Protein AF-M1BJ31-F1 (afdb_monomer)

Structure (mmCIF, N/CA/C/O backbone):
data_AF-M1BJ31-F1
#
_entry.id   AF-M1BJ31-F1
#
loop_
_atom_site.group_PDB
_atom_site.id
_atom_site.type_symbol
_atom_site.label_atom_id
_atom_site.label_alt_id
_atom_site.label_comp_id
_atom_site.label_asym_id
_atom_site.label_entity_id
_atom_site.label_seq_id
_atom_site.pdbx_PDB_ins_code
_atom_site.Cartn_x
_atom_site.Cartn_y
_atom_site.Cartn_z
_atom_site.occupancy
_atom_site.B_iso_or_equiv
_atom_site.auth_seq_id
_atom_site.auth_comp_id
_atom_site.auth_asym_id
_atom_site.auth_atom_id
_atom_site.pdbx_PDB_model_num
ATOM 1 N N . MET A 1 1 ? 13.036 -8.885 7.110 1.00 52.59 1 MET A N 1
ATOM 2 C CA . MET A 1 1 ? 11.931 -9.443 7.923 1.00 52.59 1 MET A CA 1
ATOM 3 C C . MET A 1 1 ? 10.697 -8.581 7.687 1.00 52.59 1 MET A C 1
ATOM 5 O O . MET A 1 1 ? 10.838 -7.364 7.728 1.00 52.59 1 MET A O 1
ATOM 9 N N . VAL A 1 2 ? 9.547 -9.170 7.347 1.00 71.44 2 VAL A N 1
ATOM 10 C CA . VAL A 1 2 ? 8.291 -8.430 7.108 1.00 71.44 2 VAL A CA 1
ATOM 11 C C . VAL A 1 2 ? 7.500 -8.377 8.413 1.00 71.44 2 VAL A C 1
ATOM 13 O O . VAL A 1 2 ? 7.324 -9.410 9.055 1.00 71.44 2 VAL A O 1
ATOM 16 N N . THR A 1 3 ? 7.056 -7.188 8.820 1.00 81.31 3 THR A N 1
ATOM 17 C CA . THR A 1 3 ? 6.258 -7.015 10.041 1.00 81.31 3 THR A CA 1
ATOM 18 C C . THR A 1 3 ? 4.804 -7.400 9.763 1.00 81.31 3 THR A C 1
ATOM 20 O O . THR A 1 3 ? 4.184 -6.786 8.893 1.00 81.31 3 THR A O 1
ATOM 23 N N . PRO A 1 4 ? 4.231 -8.392 10.465 1.00 86.00 4 PRO A N 1
ATOM 24 C CA . PRO A 1 4 ? 2.839 -8.767 10.256 1.00 86.00 4 PRO A CA 1
ATOM 25 C C . PRO A 1 4 ? 1.887 -7.668 10.752 1.00 86.00 4 PRO A C 1
ATOM 27 O O . PRO A 1 4 ? 2.224 -6.880 11.635 1.00 86.00 4 PRO A O 1
ATOM 30 N N . PHE A 1 5 ? 0.667 -7.640 10.214 1.00 85.62 5 PHE A N 1
ATOM 31 C CA . PHE A 1 5 ? -0.406 -6.784 10.721 1.00 85.62 5 PHE A CA 1
ATOM 32 C C . PHE A 1 5 ? -0.947 -7.386 12.016 1.00 85.62 5 PHE A C 1
ATOM 34 O O . PHE A 1 5 ? -1.804 -8.266 11.987 1.00 85.62 5 PHE A O 1
ATOM 41 N N . VAL A 1 6 ? -0.420 -6.931 13.152 1.00 86.94 6 VAL A N 1
ATOM 42 C CA . VAL A 1 6 ? -0.803 -7.423 14.481 1.00 86.94 6 VAL A CA 1
ATOM 43 C C . VAL A 1 6 ? -1.156 -6.273 15.426 1.00 86.94 6 VAL A C 1
ATOM 45 O O . VAL A 1 6 ? -0.629 -5.164 15.281 1.00 86.94 6 VAL A O 1
ATOM 48 N N . PRO A 1 7 ? -2.045 -6.507 16.408 1.00 83.69 7 PRO A N 1
ATOM 49 C CA . PRO A 1 7 ? -2.346 -5.508 17.415 1.00 83.69 7 PRO A CA 1
ATOM 50 C C . PRO A 1 7 ? -1.101 -5.141 18.228 1.00 83.69 7 PRO A C 1
ATOM 52 O O . PRO A 1 7 ? -0.255 -5.980 18.533 1.00 83.69 7 PRO A O 1
ATOM 55 N N . SER A 1 8 ? -0.997 -3.872 18.609 1.00 82.31 8 SER A N 1
ATOM 56 C CA . SER A 1 8 ? 0.018 -3.432 19.574 1.00 82.31 8 SER A CA 1
ATOM 57 C C . SER A 1 8 ? -0.340 -3.909 20.985 1.00 82.31 8 SER A C 1
ATOM 59 O O . SER A 1 8 ? -1.520 -4.040 21.302 1.00 82.31 8 SER A O 1
ATOM 61 N N . GLN A 1 9 ? 0.653 -4.150 21.847 1.00 78.69 9 GLN A N 1
ATOM 62 C CA . GLN A 1 9 ? 0.412 -4.606 23.223 1.00 78.69 9 GLN A CA 1
ATOM 63 C C . GLN A 1 9 ? -0.572 -3.674 23.955 1.00 78.69 9 GLN A C 1
ATOM 65 O O . GLN A 1 9 ? -0.387 -2.459 23.973 1.00 78.69 9 GLN A O 1
ATOM 70 N N . GLY A 1 10 ? -1.639 -4.243 24.526 1.00 78.25 10 GLY A N 1
ATOM 71 C CA . GLY A 1 10 ? -2.694 -3.485 25.212 1.00 78.25 10 GLY A CA 1
ATOM 72 C C . GLY A 1 10 ? -3.717 -2.799 24.293 1.00 78.25 10 GLY A C 1
ATOM 73 O O . GLY A 1 10 ? -4.540 -2.025 24.775 1.00 78.25 10 GLY A O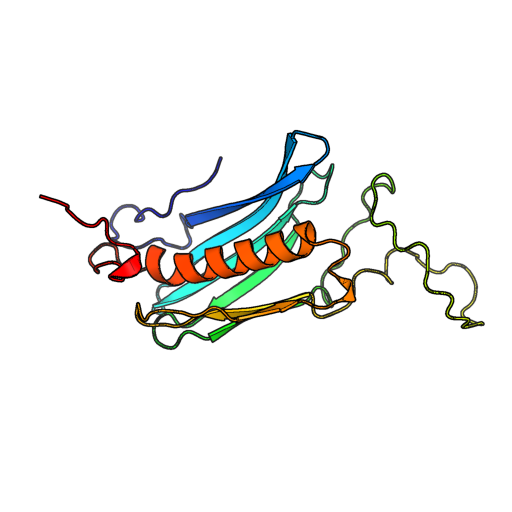 1
ATOM 74 N N . SER A 1 11 ? -3.694 -3.065 22.984 1.00 79.56 11 SER A N 1
ATOM 75 C CA . SER A 1 11 ? -4.630 -2.509 22.003 1.00 79.56 11 SER A CA 1
ATOM 76 C C . SER A 1 11 ? -5.123 -3.585 21.039 1.00 79.56 11 SER A C 1
ATOM 78 O O . SER A 1 11 ? -4.434 -4.557 20.764 1.00 79.56 11 SER A O 1
ATOM 80 N N . ASN A 1 12 ? -6.296 -3.367 20.447 1.00 83.19 12 ASN A N 1
ATOM 81 C CA . ASN A 1 12 ? -6.837 -4.196 19.367 1.00 83.19 12 ASN A CA 1
ATOM 82 C C . ASN A 1 12 ? -6.577 -3.567 17.992 1.00 83.19 12 ASN A C 1
ATOM 84 O O . ASN A 1 12 ? -7.403 -3.697 17.094 1.00 83.19 12 ASN A O 1
ATOM 88 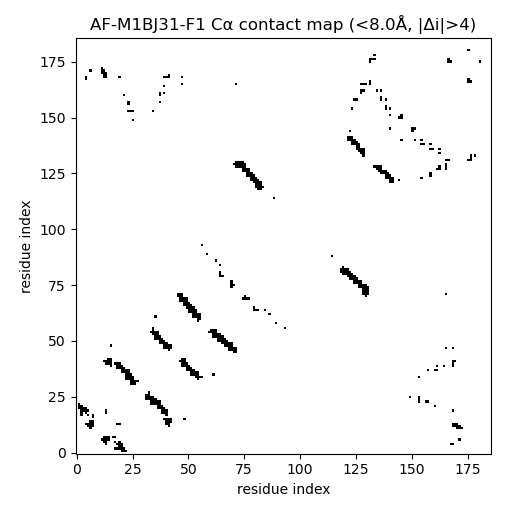N N . LYS A 1 13 ? -5.498 -2.797 17.826 1.00 85.44 13 LYS A N 1
ATOM 89 C CA . LYS A 1 13 ? -5.222 -2.025 16.604 1.00 85.44 13 LYS A CA 1
ATOM 90 C C . LYS A 1 13 ? -3.749 -2.115 16.219 1.00 85.44 13 LYS A C 1
ATOM 92 O O . LYS A 1 13 ? -2.883 -2.104 17.097 1.00 85.44 13 LYS A O 1
ATOM 97 N N . VAL A 1 14 ? -3.479 -2.135 14.914 1.00 90.44 14 VAL A N 1
ATOM 98 C CA . VAL A 1 14 ? -2.136 -1.903 14.360 1.00 90.44 14 VAL A CA 1
ATOM 99 C C . VAL A 1 14 ? -1.799 -0.434 14.599 1.00 90.44 14 VAL A C 1
ATOM 101 O O . VAL A 1 14 ? -2.486 0.430 14.064 1.00 90.44 14 VAL A O 1
ATOM 104 N N . SER A 1 15 ? -0.805 -0.127 15.428 1.00 90.38 15 SER A N 1
ATOM 105 C CA . SER A 1 15 ? -0.458 1.260 15.762 1.00 90.38 15 SER A CA 1
ATOM 106 C C . SER A 1 15 ? 0.816 1.704 15.053 1.00 90.38 15 SER A C 1
ATOM 108 O O . SER A 1 15 ? 1.553 0.894 14.496 1.00 90.38 15 SER A O 1
ATOM 110 N N . ARG A 1 16 ? 1.104 3.006 15.097 1.00 90.12 16 ARG A N 1
ATOM 111 C CA . ARG A 1 16 ? 2.306 3.571 14.476 1.00 90.12 16 ARG A CA 1
ATOM 112 C C . ARG A 1 16 ? 3.617 3.041 15.069 1.00 90.12 16 ARG A C 1
ATOM 114 O O . ARG A 1 16 ? 4.629 3.073 14.380 1.00 90.12 16 ARG A O 1
ATOM 121 N N . SER A 1 17 ? 3.618 2.564 16.318 1.00 88.75 17 SER A N 1
ATOM 122 C CA . SER A 1 17 ? 4.816 1.977 16.939 1.00 88.75 17 SER A CA 1
ATOM 123 C C . SER A 1 17 ? 5.111 0.558 16.450 1.00 88.75 17 SER A C 1
ATOM 125 O O . SER A 1 17 ? 6.247 0.109 16.558 1.00 88.75 17 SER A O 1
ATOM 127 N N . ASN A 1 18 ? 4.114 -0.133 15.890 1.00 89.44 18 ASN A N 1
ATOM 128 C CA . ASN A 1 18 ? 4.269 -1.445 15.275 1.00 89.44 18 ASN A CA 1
ATOM 129 C C . ASN A 1 18 ? 3.431 -1.521 13.984 1.00 89.44 18 ASN A C 1
ATOM 131 O O . ASN A 1 18 ? 2.353 -2.125 13.987 1.00 89.44 18 ASN A O 1
ATOM 135 N N . PRO A 1 19 ? 3.870 -0.846 12.904 1.00 92.62 19 PRO A N 1
ATOM 136 C CA . PRO A 1 19 ? 3.127 -0.823 11.656 1.00 92.62 19 PRO A CA 1
ATOM 137 C C . PRO A 1 19 ? 3.206 -2.184 10.958 1.00 92.62 19 PRO A C 1
ATOM 139 O O . PRO A 1 19 ? 4.272 -2.800 10.888 1.00 92.62 19 PRO A O 1
ATOM 142 N N . GLY A 1 20 ? 2.087 -2.620 10.383 1.00 93.44 20 GLY A N 1
ATOM 143 C CA . GLY A 1 20 ? 2.078 -3.760 9.474 1.00 93.44 20 GLY A CA 1
ATOM 144 C C . GLY A 1 20 ? 2.797 -3.393 8.181 1.00 93.44 20 GLY A C 1
ATOM 145 O O . GLY A 1 20 ? 2.766 -2.235 7.758 1.00 93.44 20 GLY A O 1
ATOM 146 N N . ALA A 1 21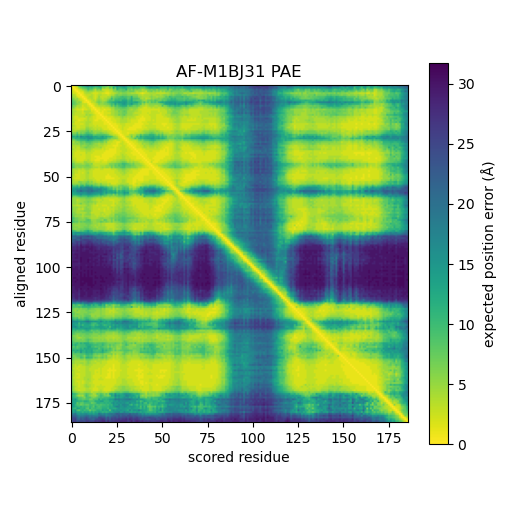 ? 3.472 -4.356 7.563 1.00 94.38 21 ALA A N 1
ATOM 147 C CA . ALA A 1 21 ? 4.265 -4.119 6.368 1.00 94.38 21 ALA A CA 1
ATOM 148 C C . ALA A 1 21 ? 3.953 -5.130 5.263 1.00 94.38 21 ALA A C 1
ATOM 150 O O . ALA A 1 21 ? 3.829 -6.327 5.504 1.00 94.38 21 ALA A O 1
ATOM 151 N N . TRP A 1 22 ? 3.913 -4.632 4.035 1.00 94.88 22 TRP A N 1
ATOM 152 C CA . TRP A 1 22 ? 3.969 -5.406 2.808 1.00 94.88 22 TRP A CA 1
ATOM 153 C C . TRP A 1 22 ? 5.334 -5.194 2.167 1.00 94.88 22 TRP A C 1
ATOM 155 O O . TRP A 1 22 ? 5.801 -4.059 2.042 1.00 94.88 22 TRP A O 1
ATOM 165 N N . LEU A 1 23 ? 5.968 -6.287 1.756 1.00 93.12 23 LEU A N 1
ATOM 166 C CA . LEU A 1 23 ? 7.167 -6.251 0.932 1.00 93.12 23 LEU A CA 1
ATOM 167 C C . LEU A 1 23 ? 6.775 -6.666 -0.481 1.00 93.12 23 LEU A C 1
ATOM 169 O O . LEU A 1 23 ? 6.268 -7.767 -0.683 1.00 93.12 23 LEU A O 1
ATOM 173 N N . ILE A 1 24 ? 6.991 -5.774 -1.438 1.00 91.25 24 ILE A N 1
ATOM 174 C CA . ILE A 1 24 ? 6.697 -6.016 -2.845 1.00 91.25 24 ILE A CA 1
ATOM 175 C C . ILE A 1 24 ? 7.982 -6.495 -3.493 1.00 91.25 24 ILE A C 1
ATOM 177 O O . ILE A 1 24 ? 9.020 -5.839 -3.390 1.00 91.25 24 ILE A O 1
ATOM 181 N N . LEU A 1 25 ? 7.903 -7.658 -4.126 1.00 89.50 25 LEU A N 1
ATOM 182 C CA . LEU A 1 25 ? 9.026 -8.289 -4.798 1.00 89.50 25 LEU A CA 1
ATOM 183 C C . LEU A 1 25 ? 8.849 -8.175 -6.306 1.00 89.50 25 LEU A C 1
ATOM 185 O O . LEU A 1 25 ? 7.730 -8.237 -6.815 1.00 89.50 25 LEU A O 1
ATOM 189 N N . ARG A 1 26 ? 9.970 -8.058 -7.006 1.00 83.56 26 ARG A N 1
ATOM 190 C CA . ARG A 1 26 ? 10.038 -8.060 -8.460 1.00 83.56 26 ARG A CA 1
ATOM 191 C C . ARG A 1 26 ? 10.935 -9.208 -8.930 1.00 83.56 26 ARG A C 1
ATOM 193 O O . ARG A 1 26 ? 11.970 -9.442 -8.298 1.00 83.56 26 ARG A O 1
ATOM 200 N N . PRO A 1 27 ? 10.563 -9.928 -9.999 1.00 81.81 27 PRO A N 1
ATOM 201 C CA . PRO A 1 27 ? 11.456 -10.909 -10.595 1.00 81.81 27 PRO A CA 1
ATOM 202 C C . PRO A 1 27 ? 12.659 -10.205 -11.236 1.00 81.81 27 PRO A C 1
ATOM 204 O O . PRO A 1 27 ? 12.496 -9.216 -11.947 1.00 81.81 27 PRO A O 1
ATOM 207 N N . ASP A 1 28 ? 13.854 -10.733 -11.000 1.00 79.75 28 ASP A N 1
ATOM 208 C CA . ASP A 1 28 ? 15.095 -10.289 -11.633 1.00 79.75 28 ASP A CA 1
ATOM 209 C C . ASP A 1 28 ? 16.012 -11.492 -11.867 1.00 79.75 28 ASP A C 1
ATOM 211 O O . ASP A 1 28 ? 16.328 -12.210 -10.925 1.00 79.75 28 ASP A O 1
ATOM 215 N N . GLN A 1 29 ? 16.406 -11.742 -13.118 1.00 77.81 29 GLN A N 1
ATOM 216 C CA . GLN A 1 29 ? 17.366 -12.788 -13.519 1.00 77.81 29 GLN A CA 1
ATOM 217 C C . GLN A 1 29 ? 17.222 -14.143 -12.784 1.00 77.81 29 GLN A C 1
ATOM 219 O O . GLN A 1 29 ? 18.201 -14.746 -12.350 1.00 77.81 29 GLN A O 1
ATOM 224 N N . GLY A 1 30 ? 15.989 -14.640 -12.629 1.00 77.00 30 GLY A N 1
ATOM 225 C CA . GLY A 1 30 ? 15.716 -15.931 -11.978 1.00 77.00 30 GLY A CA 1
ATOM 226 C C . GLY A 1 30 ? 15.685 -15.902 -10.444 1.00 77.00 30 GLY A C 1
ATOM 227 O O . GLY A 1 30 ? 15.546 -16.951 -9.820 1.00 77.00 30 GLY A O 1
ATOM 228 N N . THR A 1 31 ? 15.766 -14.723 -9.828 1.00 83.94 31 THR A N 1
ATOM 229 C CA . THR A 1 31 ? 15.539 -14.491 -8.398 1.00 83.94 31 THR A CA 1
ATOM 230 C C . THR A 1 31 ? 14.414 -13.472 -8.170 1.00 83.94 31 THR A C 1
ATOM 232 O O . THR A 1 31 ? 13.880 -12.885 -9.110 1.00 83.94 31 THR A O 1
ATOM 235 N N . TRP A 1 32 ? 14.024 -13.273 -6.912 1.00 83.38 32 TRP A N 1
ATOM 236 C CA . TRP A 1 32 ? 13.070 -12.248 -6.494 1.00 83.38 32 TRP A CA 1
ATOM 237 C C . TRP A 1 32 ? 13.791 -11.204 -5.650 1.00 83.38 32 TRP A C 1
ATOM 239 O O . TRP A 1 32 ? 14.328 -11.522 -4.587 1.00 83.38 32 TRP A O 1
ATOM 249 N N . LYS A 1 33 ? 13.786 -9.952 -6.110 1.00 84.12 33 LYS A N 1
ATOM 250 C CA . LYS A 1 33 ? 14.398 -8.824 -5.404 1.00 84.12 33 LYS A CA 1
ATOM 251 C C . LYS A 1 33 ? 13.337 -7.930 -4.763 1.00 84.12 33 LYS A C 1
ATOM 253 O O . LYS A 1 33 ? 12.240 -7.793 -5.308 1.00 84.12 33 LYS A O 1
ATOM 258 N N . PRO A 1 34 ? 13.621 -7.331 -3.595 1.00 86.62 34 PRO A N 1
ATOM 259 C CA . PRO A 1 34 ? 12.717 -6.373 -2.980 1.00 86.62 34 PRO A CA 1
ATOM 260 C C . PRO A 1 34 ? 12.655 -5.093 -3.816 1.00 86.62 34 PRO A C 1
ATOM 262 O O . PRO A 1 34 ? 13.665 -4.434 -4.013 1.00 86.62 34 PRO A O 1
ATOM 265 N N . TRP A 1 35 ? 11.460 -4.737 -4.279 1.00 87.44 35 TRP A N 1
ATOM 266 C CA . TRP A 1 35 ? 11.212 -3.519 -5.053 1.00 87.44 35 TRP A CA 1
ATOM 267 C C . TRP A 1 35 ? 10.786 -2.354 -4.159 1.00 87.44 35 TRP A C 1
ATOM 269 O O . TRP A 1 35 ? 11.226 -1.217 -4.318 1.00 87.44 35 TRP A O 1
ATOM 279 N N . GLY A 1 36 ? 9.934 -2.632 -3.175 1.00 89.38 36 GLY A N 1
ATOM 280 C CA . GLY A 1 36 ? 9.439 -1.598 -2.282 1.00 89.38 36 GLY A CA 1
ATOM 281 C C . GLY A 1 36 ? 8.764 -2.154 -1.044 1.00 89.38 36 GLY A C 1
ATOM 282 O O . GLY A 1 36 ? 8.371 -3.321 -0.979 1.00 89.38 36 GLY A O 1
ATOM 283 N N . ARG A 1 37 ? 8.626 -1.292 -0.043 1.00 92.88 37 ARG A N 1
ATOM 284 C CA . ARG A 1 37 ? 8.016 -1.601 1.244 1.00 92.88 37 ARG A CA 1
ATOM 285 C C . ARG A 1 37 ? 6.878 -0.630 1.515 1.00 92.88 37 ARG A C 1
ATOM 287 O O . ARG A 1 37 ? 7.102 0.572 1.619 1.00 92.88 37 ARG A O 1
ATOM 294 N N . LEU A 1 38 ? 5.669 -1.161 1.679 1.00 94.81 38 LEU A N 1
ATOM 295 C CA . LEU A 1 38 ? 4.507 -0.407 2.144 1.00 94.81 38 LEU A CA 1
ATOM 296 C C . LEU A 1 38 ? 4.270 -0.727 3.617 1.00 94.81 38 LEU A C 1
ATOM 298 O O . LEU A 1 38 ? 3.966 -1.861 3.963 1.00 94.81 38 LEU A O 1
ATOM 302 N N . GLN A 1 39 ? 4.373 0.271 4.479 1.00 95.44 39 GLN A N 1
ATOM 303 C CA . GLN A 1 39 ? 3.955 0.191 5.870 1.00 95.44 39 GLN A CA 1
ATOM 304 C C . GLN A 1 39 ? 2.588 0.844 6.039 1.00 95.44 39 GLN A C 1
ATOM 306 O O . GLN A 1 39 ? 2.315 1.874 5.423 1.00 95.44 39 GLN A O 1
ATOM 311 N N . ALA A 1 40 ? 1.756 0.275 6.902 1.00 95.50 40 ALA A N 1
ATOM 312 C CA . ALA A 1 40 ? 0.446 0.810 7.226 1.00 95.50 40 ALA A CA 1
ATOM 313 C C . ALA A 1 40 ? 0.100 0.609 8.708 1.00 95.50 40 ALA A C 1
ATOM 315 O O . ALA A 1 40 ? 0.476 -0.381 9.340 1.00 95.50 40 ALA A O 1
ATOM 316 N N . TRP A 1 41 ? -0.603 1.585 9.276 1.00 94.75 41 TRP A N 1
ATOM 317 C CA . TRP A 1 41 ? -1.024 1.595 10.675 1.00 94.75 41 TRP A CA 1
ATOM 318 C C . TRP A 1 41 ? -2.301 2.414 10.862 1.00 94.75 41 TRP A C 1
ATOM 320 O O . TRP A 1 41 ? -2.621 3.301 10.074 1.00 94.75 41 TRP A O 1
ATOM 330 N N . LEU A 1 42 ? -3.032 2.157 11.941 1.00 93.19 42 LEU A N 1
ATOM 331 C CA . LEU A 1 42 ? -4.184 2.956 12.333 1.00 93.19 42 LEU A CA 1
ATOM 332 C C . LEU A 1 42 ? -3.740 4.093 13.261 1.00 93.19 42 LEU A C 1
ATOM 334 O O . LEU A 1 42 ? -3.211 3.864 14.350 1.00 93.19 42 LEU A O 1
ATOM 338 N N . GLU A 1 43 ? -3.977 5.330 12.835 1.00 92.00 43 GLU A N 1
ATOM 339 C CA . GLU A 1 43 ? -3.778 6.518 13.663 1.00 92.00 43 GLU A CA 1
ATOM 340 C C . GLU A 1 43 ? -4.853 6.620 14.752 1.00 92.00 43 GLU A C 1
ATOM 342 O O . GLU A 1 43 ? -5.982 6.139 14.603 1.00 92.00 43 GLU A O 1
ATOM 347 N N . ILE A 1 44 ? -4.541 7.340 15.835 1.00 86.38 44 ILE A N 1
ATOM 348 C CA . ILE A 1 44 ? -5.496 7.606 16.929 1.00 86.38 44 ILE A CA 1
ATOM 349 C C . ILE A 1 44 ? -6.744 8.333 16.398 1.00 86.38 44 ILE A C 1
ATOM 351 O O . ILE A 1 44 ? -7.858 8.085 16.853 1.00 86.38 44 ILE A O 1
ATOM 355 N N . SER A 1 45 ? -6.569 9.158 15.360 1.00 86.12 45 SER A N 1
ATOM 356 C CA . SER A 1 45 ? -7.648 9.857 14.648 1.00 86.12 45 SER A CA 1
ATOM 357 C C . SER A 1 45 ? -8.612 8.937 13.879 1.00 86.12 45 SER A C 1
ATOM 359 O O . SER A 1 45 ? -9.593 9.416 13.310 1.00 86.12 45 SER A O 1
ATOM 361 N N . GLY A 1 46 ? -8.343 7.628 13.817 1.00 85.75 46 GLY A N 1
ATOM 362 C CA . GLY A 1 46 ? -9.120 6.662 13.038 1.00 85.75 46 GLY A CA 1
ATOM 363 C C . GLY A 1 46 ? -8.818 6.689 11.536 1.00 85.75 46 GLY A C 1
ATOM 364 O O . GLY A 1 46 ? -9.522 6.044 10.760 1.00 85.75 46 GLY A O 1
ATOM 365 N N . LYS A 1 47 ? -7.790 7.428 11.109 1.00 91.88 47 LYS A N 1
ATOM 366 C CA . LYS A 1 47 ? -7.270 7.409 9.736 1.00 91.88 47 LYS A CA 1
ATOM 367 C C . LYS A 1 47 ? -6.221 6.307 9.578 1.00 91.88 47 LYS A C 1
ATOM 369 O O . LYS A 1 47 ? -5.514 5.987 10.528 1.00 91.88 47 LYS A O 1
ATOM 374 N N . LEU A 1 48 ? -6.110 5.746 8.381 1.00 93.94 48 LEU A N 1
ATOM 375 C CA . LEU A 1 48 ? -5.038 4.827 8.022 1.00 93.94 48 LEU A CA 1
ATOM 376 C C . LEU A 1 48 ? -3.806 5.662 7.676 1.00 93.94 48 LEU A C 1
ATOM 378 O O . LEU A 1 48 ? -3.825 6.397 6.690 1.00 93.94 48 LEU A O 1
ATOM 382 N N . GLY A 1 49 ? -2.765 5.578 8.493 1.00 94.88 49 GLY A N 1
ATOM 383 C CA . GLY A 1 49 ? -1.438 6.056 8.138 1.00 94.88 49 GLY A CA 1
ATOM 384 C C . GLY A 1 49 ? -0.740 5.040 7.248 1.00 94.88 49 GLY A C 1
ATOM 385 O O . GLY A 1 49 ? -0.892 3.833 7.440 1.00 94.88 49 GLY A O 1
ATOM 386 N N . TYR A 1 50 ? -0.002 5.528 6.260 1.00 94.94 50 TYR A N 1
ATOM 387 C CA . TYR A 1 50 ? 0.772 4.686 5.365 1.00 94.94 50 TYR A CA 1
ATOM 388 C C . TYR A 1 50 ? 2.082 5.357 4.972 1.00 94.94 50 TYR A C 1
ATOM 390 O O . TYR A 1 50 ? 2.173 6.581 4.847 1.00 94.94 50 TYR A O 1
ATOM 398 N N . ARG A 1 51 ? 3.094 4.529 4.729 1.00 94.62 51 ARG A N 1
ATOM 399 C CA . ARG A 1 51 ? 4.406 4.938 4.240 1.00 94.62 51 ARG A CA 1
ATOM 400 C C . ARG A 1 51 ? 4.861 3.966 3.172 1.00 94.62 51 ARG A C 1
ATOM 402 O O . ARG A 1 51 ? 4.913 2.772 3.437 1.00 94.62 51 ARG A O 1
ATOM 409 N N . PHE A 1 52 ? 5.212 4.466 1.996 1.00 92.75 52 PHE A N 1
ATOM 410 C CA . PHE A 1 52 ? 5.831 3.647 0.964 1.00 92.75 52 PHE A CA 1
ATOM 411 C C . PHE A 1 52 ? 7.261 4.102 0.710 1.00 92.75 52 PHE A C 1
ATOM 413 O O . PHE A 1 52 ? 7.548 5.294 0.554 1.00 92.75 52 PHE A O 1
ATOM 420 N N . GLU A 1 53 ? 8.144 3.118 0.685 1.00 90.44 53 GLU A N 1
ATOM 421 C CA . GLU A 1 53 ? 9.564 3.266 0.435 1.00 90.44 53 GLU A CA 1
ATOM 422 C C . GLU A 1 53 ? 9.942 2.401 -0.762 1.00 90.44 53 GLU A C 1
ATOM 424 O O . GLU A 1 53 ? 9.565 1.230 -0.826 1.00 90.44 53 GLU A O 1
ATOM 429 N N . ILE A 1 54 ? 10.695 2.970 -1.695 1.00 85.94 54 ILE A N 1
ATOM 430 C CA . ILE A 1 54 ? 11.301 2.224 -2.795 1.00 85.94 54 ILE A CA 1
ATOM 431 C C . ILE A 1 54 ? 12.697 1.766 -2.379 1.00 85.94 54 ILE A C 1
ATOM 433 O O . ILE A 1 54 ? 13.390 2.473 -1.644 1.00 85.94 54 ILE A O 1
ATOM 437 N N . ILE A 1 55 ? 13.098 0.578 -2.816 1.00 85.00 55 ILE A N 1
ATOM 438 C CA . ILE A 1 55 ? 14.416 0.012 -2.530 1.00 85.00 55 ILE A CA 1
ATOM 439 C C . ILE A 1 55 ? 15.169 -0.031 -3.864 1.00 85.00 55 ILE A C 1
ATOM 441 O O . ILE A 1 55 ? 14.805 -0.835 -4.719 1.00 85.00 55 ILE A O 1
ATOM 445 N N . PRO A 1 56 ? 16.153 0.860 -4.092 1.00 77.00 56 PRO A N 1
ATOM 446 C CA . PRO A 1 56 ? 16.936 0.846 -5.321 1.00 77.00 56 PRO A CA 1
ATOM 447 C C . PRO A 1 56 ? 17.798 -0.414 -5.408 1.00 77.00 56 PRO A C 1
ATOM 449 O O . PRO A 1 56 ? 18.352 -0.871 -4.405 1.00 77.00 56 PRO A O 1
ATOM 452 N N . ASP A 1 57 ? 17.967 -0.939 -6.618 1.00 69.56 57 ASP A N 1
ATOM 453 C CA . ASP A 1 57 ? 18.848 -2.078 -6.849 1.00 69.56 57 ASP A CA 1
ATOM 454 C C . ASP A 1 57 ? 20.295 -1.743 -6.456 1.00 69.56 57 ASP A C 1
ATOM 456 O O . ASP A 1 57 ? 20.862 -0.729 -6.860 1.00 69.56 57 ASP A O 1
ATOM 460 N N . GLY A 1 58 ? 20.895 -2.599 -5.625 1.00 62.66 58 GLY A N 1
ATOM 461 C CA . GLY A 1 58 ? 22.266 -2.420 -5.136 1.00 62.66 58 GLY A CA 1
ATOM 462 C C . GLY A 1 58 ? 22.437 -1.366 -4.035 1.00 62.66 58 GLY A C 1
ATOM 463 O O . GLY A 1 58 ? 23.557 -1.178 -3.561 1.00 62.66 58 GLY A O 1
ATOM 464 N N . ALA A 1 59 ? 21.361 -0.709 -3.591 1.00 62.72 59 ALA A N 1
ATOM 465 C CA . ALA A 1 59 ? 21.384 0.179 -2.435 1.00 62.72 59 ALA A CA 1
ATOM 466 C C . ALA A 1 59 ? 20.936 -0.556 -1.163 1.00 62.72 59 ALA A C 1
ATOM 468 O O . ALA A 1 59 ? 19.990 -1.342 -1.170 1.00 62.72 59 ALA A O 1
ATOM 469 N N . ASN A 1 60 ? 21.598 -0.258 -0.045 1.00 62.56 60 ASN A N 1
ATOM 470 C CA . ASN A 1 60 ? 21.174 -0.742 1.274 1.00 62.56 60 ASN A CA 1
ATOM 471 C C . ASN A 1 60 ? 20.082 0.147 1.893 1.00 62.56 60 ASN A C 1
ATOM 473 O O . ASN A 1 60 ? 19.396 -0.280 2.823 1.00 62.56 60 ASN A O 1
ATOM 477 N N . ASP A 1 61 ? 19.914 1.364 1.367 1.00 68.81 61 ASP A N 1
ATOM 478 C CA . ASP A 1 61 ? 19.018 2.377 1.911 1.00 68.81 61 ASP A CA 1
ATOM 479 C C . ASP A 1 61 ? 17.735 2.495 1.084 1.00 68.81 61 ASP A C 1
ATOM 481 O O . ASP A 1 61 ? 17.757 2.661 -0.136 1.00 68.81 61 ASP A O 1
ATOM 485 N N . ALA A 1 62 ? 16.597 2.433 1.776 1.00 81.19 62 ALA A N 1
ATOM 486 C CA . ALA A 1 62 ? 15.281 2.623 1.183 1.00 81.19 62 ALA A CA 1
ATOM 487 C C . ALA A 1 62 ? 14.915 4.114 1.141 1.00 81.19 62 ALA A C 1
ATOM 489 O O . ALA A 1 62 ? 15.118 4.853 2.107 1.00 81.19 62 ALA A O 1
ATOM 490 N N . ILE A 1 63 ? 14.310 4.553 0.041 1.00 83.19 63 ILE A N 1
ATOM 491 C CA . ILE A 1 63 ? 13.933 5.950 -0.183 1.00 83.19 63 ILE A CA 1
ATOM 492 C C . ILE A 1 63 ? 12.433 6.093 0.059 1.00 83.19 63 ILE A C 1
ATOM 494 O O . ILE A 1 63 ? 11.620 5.475 -0.625 1.00 83.19 63 ILE A O 1
ATOM 498 N N . THR A 1 64 ? 12.039 6.920 1.031 1.00 86.50 64 THR A N 1
ATOM 499 C CA . THR A 1 64 ? 10.617 7.208 1.276 1.00 86.50 64 THR A CA 1
ATOM 500 C C . THR A 1 64 ? 10.051 8.055 0.139 1.00 86.50 64 THR A C 1
ATOM 502 O O . THR A 1 64 ? 10.455 9.203 -0.022 1.00 86.50 64 THR A O 1
ATOM 505 N N . LEU A 1 65 ? 9.078 7.518 -0.599 1.00 85.19 65 LEU A N 1
ATOM 506 C CA . LEU A 1 65 ? 8.387 8.254 -1.664 1.00 85.19 65 LEU A CA 1
ATOM 507 C C . LEU A 1 65 ? 7.114 8.932 -1.164 1.00 85.19 65 LEU A C 1
ATOM 509 O O . LEU A 1 65 ? 6.765 10.020 -1.609 1.00 85.19 65 LEU A O 1
ATOM 513 N N . VAL A 1 66 ? 6.403 8.297 -0.232 1.00 88.81 66 VAL A N 1
ATOM 514 C CA . VAL A 1 66 ? 5.177 8.865 0.332 1.00 88.81 66 VAL A CA 1
ATOM 515 C C . VAL A 1 66 ? 5.016 8.464 1.790 1.00 88.81 66 VAL A C 1
ATOM 517 O O . VAL A 1 66 ? 5.302 7.336 2.185 1.00 88.81 66 VAL A O 1
ATOM 520 N N . ASN A 1 67 ? 4.544 9.409 2.595 1.00 91.69 67 ASN A N 1
ATOM 521 C CA . ASN A 1 67 ? 4.133 9.207 3.976 1.00 91.69 67 ASN A CA 1
ATOM 522 C C . ASN A 1 67 ? 2.917 10.098 4.230 1.00 91.69 67 ASN A C 1
ATOM 524 O O . ASN A 1 67 ? 3.040 11.322 4.227 1.00 91.69 67 ASN A O 1
ATOM 528 N N . SER A 1 68 ? 1.737 9.502 4.357 1.00 92.44 68 SER A N 1
ATOM 529 C CA . SER A 1 68 ? 0.487 10.256 4.442 1.00 92.44 68 SER A CA 1
ATOM 530 C C . SER A 1 68 ? -0.597 9.451 5.161 1.00 92.44 68 SER A C 1
ATOM 532 O O . SER A 1 68 ? -0.353 8.368 5.692 1.00 92.44 68 SER A O 1
ATOM 534 N N . THR A 1 69 ? -1.802 10.014 5.233 1.00 93.56 69 THR A N 1
ATOM 535 C CA . THR A 1 69 ? -2.954 9.396 5.890 1.00 93.56 69 THR A CA 1
ATOM 536 C C . THR A 1 69 ? -4.187 9.435 4.994 1.00 93.56 69 THR A C 1
ATOM 538 O O . THR A 1 69 ? -4.400 10.390 4.250 1.00 93.56 69 THR A O 1
ATOM 541 N N . ILE A 1 70 ? -5.033 8.411 5.096 1.00 93.19 70 ILE A N 1
ATOM 542 C CA . ILE A 1 70 ? -6.295 8.288 4.360 1.00 93.19 70 ILE A CA 1
ATOM 543 C C . ILE A 1 70 ? -7.440 7.910 5.306 1.00 93.19 70 ILE A C 1
ATOM 545 O O . ILE A 1 70 ? -7.242 7.271 6.339 1.00 93.19 70 ILE A O 1
ATOM 549 N N . SER A 1 71 ? -8.663 8.346 5.007 1.00 90.62 71 SER A N 1
ATOM 550 C CA . SER A 1 71 ? -9.818 8.065 5.867 1.00 90.62 71 SER A CA 1
ATOM 551 C C . SER A 1 71 ? -10.243 6.602 5.745 1.00 90.62 71 SER A C 1
ATOM 553 O O . SER A 1 71 ? -10.639 6.173 4.669 1.00 90.62 71 SER A O 1
ATOM 555 N N . THR A 1 72 ? -10.267 5.847 6.847 1.00 88.19 72 THR A N 1
ATOM 556 C CA . THR A 1 72 ? -10.754 4.448 6.856 1.00 88.19 72 THR A CA 1
ATOM 557 C C . THR A 1 72 ? -12.261 4.325 6.612 1.00 88.19 72 THR A C 1
ATOM 559 O O . THR A 1 72 ? -12.743 3.268 6.196 1.00 88.19 72 THR A O 1
ATOM 562 N N . LYS A 1 73 ? -13.016 5.400 6.878 1.00 86.94 73 LYS A N 1
ATOM 563 C CA . LYS A 1 73 ? -14.475 5.461 6.705 1.00 86.94 73 LYS A CA 1
ATOM 564 C C . LYS A 1 73 ? -14.861 5.805 5.272 1.00 86.94 73 LYS A C 1
ATOM 566 O O . LYS A 1 73 ? -15.681 5.123 4.671 1.00 86.94 73 LYS A O 1
ATOM 571 N N . ASN A 1 74 ? -14.234 6.839 4.718 1.00 88.06 74 ASN A N 1
ATOM 572 C CA . ASN A 1 74 ? -14.608 7.364 3.403 1.00 88.06 74 ASN A CA 1
ATOM 573 C C . ASN A 1 74 ? -13.737 6.786 2.280 1.00 88.06 74 ASN A C 1
ATOM 575 O O . ASN A 1 74 ? -14.131 6.829 1.120 1.00 88.06 74 ASN A O 1
ATOM 579 N N . GLY A 1 75 ? -12.572 6.229 2.614 1.00 88.44 75 GLY A N 1
ATOM 580 C CA . GLY A 1 75 ? -11.542 5.912 1.637 1.00 88.44 75 GLY A CA 1
ATOM 581 C C . GLY A 1 75 ? -10.865 7.179 1.122 1.00 88.44 75 GLY A C 1
ATOM 582 O O . GLY A 1 75 ? -10.791 8.198 1.819 1.00 88.44 75 GLY A O 1
ATOM 583 N N . GLY A 1 76 ? -10.369 7.107 -0.108 1.00 90.94 76 GLY A N 1
ATOM 584 C CA . GLY A 1 76 ? -9.729 8.228 -0.784 1.00 90.94 76 GLY A CA 1
ATOM 585 C C . GLY A 1 76 ? -8.840 7.783 -1.940 1.00 90.94 76 GLY A C 1
ATOM 586 O O . GLY A 1 76 ? -8.924 6.648 -2.412 1.00 90.94 76 GLY A O 1
ATOM 587 N N . LYS A 1 77 ? -7.977 8.698 -2.384 1.00 91.69 77 LYS A N 1
ATOM 588 C CA . LYS A 1 77 ? -6.999 8.452 -3.443 1.00 91.69 77 LYS A CA 1
ATOM 589 C C . LYS A 1 77 ? -5.600 8.357 -2.843 1.00 91.69 77 LYS A C 1
ATOM 591 O O . LYS A 1 77 ? -5.132 9.297 -2.209 1.00 91.69 77 LYS A O 1
ATOM 596 N N . PHE A 1 78 ? -4.956 7.223 -3.062 1.00 90.50 78 PHE A N 1
ATOM 597 C CA . PHE A 1 78 ? -3.533 7.015 -2.848 1.00 90.50 78 PHE A CA 1
ATOM 598 C C . PHE A 1 78 ? -2.792 7.456 -4.112 1.00 90.50 78 PHE A C 1
ATOM 600 O O . PHE A 1 78 ? -3.189 7.069 -5.206 1.00 90.50 78 PHE A O 1
ATOM 607 N N . SER A 1 79 ? -1.748 8.272 -3.995 1.00 89.75 79 SER A N 1
ATOM 608 C CA . SER A 1 79 ? -0.945 8.703 -5.143 1.00 89.75 79 SER A CA 1
ATOM 609 C C . SER A 1 79 ? 0.524 8.823 -4.781 1.00 89.75 79 SER A C 1
ATOM 611 O O . SER A 1 79 ? 0.857 9.214 -3.661 1.00 89.75 79 SER A O 1
ATOM 613 N N . ILE A 1 80 ? 1.376 8.521 -5.753 1.00 88.19 80 ILE A N 1
ATOM 614 C CA . ILE A 1 80 ? 2.826 8.640 -5.669 1.00 88.19 80 ILE A CA 1
ATOM 615 C C . ILE A 1 80 ? 3.274 9.568 -6.792 1.00 88.19 80 ILE A C 1
ATOM 617 O O . ILE A 1 80 ? 2.965 9.340 -7.963 1.00 88.19 80 ILE A O 1
ATOM 621 N N . ASP A 1 81 ? 4.002 10.608 -6.413 1.00 82.81 81 ASP A N 1
ATOM 622 C CA . ASP A 1 81 ? 4.647 11.555 -7.312 1.00 82.81 81 ASP A CA 1
ATOM 623 C C . ASP A 1 81 ? 6.087 11.745 -6.821 1.00 82.81 81 ASP A C 1
ATOM 625 O O . ASP A 1 81 ? 6.313 11.966 -5.630 1.00 82.81 81 ASP A O 1
ATOM 629 N N . ILE A 1 82 ? 7.054 11.593 -7.724 1.00 70.94 82 ILE A N 1
ATOM 630 C CA . ILE A 1 82 ? 8.493 11.664 -7.416 1.00 70.94 82 ILE A CA 1
ATOM 631 C C . ILE A 1 82 ? 9.038 13.076 -7.695 1.00 70.94 82 ILE A C 1
ATOM 633 O O . ILE A 1 82 ? 10.205 13.354 -7.449 1.00 70.94 82 ILE A O 1
ATOM 637 N N . SER A 1 83 ? 8.184 14.026 -8.098 1.00 62.81 83 SER A N 1
ATOM 638 C CA . SER A 1 83 ? 8.564 15.419 -8.379 1.00 62.81 83 SER A CA 1
ATOM 639 C C . SER A 1 83 ? 9.367 16.124 -7.270 1.00 62.81 83 SER A C 1
ATOM 641 O O . SER A 1 83 ? 10.098 17.066 -7.576 1.00 62.81 83 SER A O 1
ATOM 643 N N . ASN A 1 84 ? 9.288 15.648 -6.021 1.00 51.72 84 ASN A N 1
ATOM 644 C CA . ASN A 1 84 ? 9.944 16.241 -4.853 1.00 51.72 84 ASN A CA 1
ATOM 645 C C . ASN A 1 84 ? 11.086 15.393 -4.247 1.00 51.72 84 ASN A C 1
ATOM 647 O O . ASN A 1 84 ? 11.598 15.754 -3.186 1.00 51.72 84 ASN A O 1
ATOM 651 N N . VAL A 1 85 ? 11.483 14.267 -4.856 1.00 53.72 85 VAL A N 1
ATOM 652 C CA . VAL A 1 85 ? 12.494 13.358 -4.281 1.00 53.72 85 VAL A CA 1
ATOM 653 C C . VAL A 1 85 ? 13.856 13.574 -4.944 1.00 53.72 85 VAL A C 1
ATOM 655 O O . VAL A 1 85 ? 14.061 13.225 -6.101 1.00 53.72 85 VAL A O 1
ATOM 658 N N . ALA A 1 86 ? 14.816 14.112 -4.188 1.00 45.31 86 ALA A N 1
ATOM 659 C CA . ALA A 1 86 ? 16.222 14.149 -4.585 1.00 45.31 86 ALA A CA 1
ATOM 660 C C . ALA A 1 86 ? 16.889 12.811 -4.219 1.00 45.31 86 ALA A C 1
ATOM 662 O O . ALA A 1 86 ? 17.134 12.542 -3.043 1.00 45.31 86 ALA A O 1
ATOM 663 N N . ILE A 1 87 ? 17.155 11.956 -5.208 1.00 47.25 87 ILE A N 1
ATOM 664 C CA . ILE A 1 87 ? 17.866 10.685 -5.004 1.00 47.25 87 ILE A CA 1
ATOM 665 C C . ILE A 1 87 ? 19.379 10.942 -5.136 1.00 47.25 87 ILE A C 1
ATOM 667 O O . ILE A 1 87 ? 19.806 11.451 -6.175 1.00 47.25 87 ILE A O 1
ATOM 671 N N . PRO A 1 88 ? 20.214 10.615 -4.129 1.00 38.66 88 PRO A N 1
ATOM 672 C CA . PRO A 1 88 ? 21.663 10.670 -4.288 1.00 38.66 88 PRO A CA 1
ATOM 673 C C . PRO A 1 88 ? 22.113 9.598 -5.290 1.00 38.66 88 PRO A C 1
ATOM 675 O O . PRO A 1 88 ? 21.703 8.444 -5.189 1.00 38.66 88 PRO A O 1
ATOM 678 N N . MET A 1 89 ? 22.936 9.994 -6.268 1.00 35.72 89 MET A N 1
ATOM 679 C CA . MET A 1 89 ? 23.496 9.128 -7.317 1.00 35.72 89 MET A CA 1
ATOM 680 C C . MET A 1 89 ? 24.115 7.854 -6.718 1.00 35.72 89 MET A C 1
ATOM 682 O O . MET A 1 89 ? 25.233 7.886 -6.205 1.00 35.72 89 MET A O 1
ATOM 686 N N . ALA A 1 90 ? 23.416 6.725 -6.827 1.00 34.75 90 ALA A N 1
ATOM 687 C CA . ALA A 1 90 ? 24.036 5.411 -6.764 1.00 34.75 90 ALA A CA 1
ATOM 688 C C . ALA A 1 90 ? 24.424 4.998 -8.191 1.00 34.75 90 ALA A C 1
ATOM 690 O O . ALA A 1 90 ? 23.672 5.206 -9.141 1.00 34.75 90 ALA A O 1
ATOM 691 N N . SER A 1 91 ? 25.653 4.500 -8.302 1.00 34.47 91 SER A N 1
ATOM 692 C CA . SER A 1 91 ? 26.405 4.149 -9.507 1.00 34.47 91 SER A CA 1
ATOM 693 C C . SER A 1 91 ? 25.570 3.637 -10.688 1.00 34.47 91 SER A C 1
ATOM 695 O O . SER A 1 91 ? 24.792 2.693 -10.566 1.00 34.47 91 SER A O 1
ATOM 697 N N . ALA A 1 92 ? 25.810 4.237 -11.854 1.00 37.50 92 ALA A N 1
ATOM 698 C CA . ALA A 1 92 ? 25.294 3.825 -13.149 1.00 37.50 92 ALA A CA 1
ATOM 699 C C . ALA A 1 92 ? 25.769 2.408 -13.499 1.00 37.50 92 ALA A C 1
ATOM 701 O O . ALA A 1 92 ? 26.825 2.260 -14.092 1.00 37.50 92 ALA A O 1
ATOM 702 N N . HIS A 1 93 ? 25.025 1.372 -13.110 1.00 34.75 93 HIS A N 1
ATOM 703 C CA . HIS A 1 93 ? 25.161 0.019 -13.660 1.00 34.75 93 HIS A CA 1
ATOM 704 C C . HIS A 1 93 ? 23.959 -0.860 -13.252 1.00 34.75 93 HIS A C 1
ATOM 706 O O . HIS A 1 93 ? 24.097 -1.790 -12.465 1.00 34.75 93 HIS A O 1
ATOM 712 N N . SER A 1 94 ? 22.755 -0.565 -13.758 1.00 34.81 94 SER A N 1
ATOM 713 C CA . SER A 1 94 ? 21.800 -1.583 -14.258 1.00 34.81 94 SER A CA 1
ATOM 714 C C . SER A 1 94 ? 20.493 -0.960 -14.786 1.00 34.81 94 SER A C 1
ATOM 716 O O . SER A 1 94 ? 19.767 -0.275 -14.081 1.00 34.81 94 SER A O 1
ATOM 718 N N . SER A 1 95 ? 20.288 -1.193 -16.086 1.00 41.06 95 SER A N 1
ATOM 719 C CA . SER A 1 95 ? 19.102 -1.117 -16.956 1.00 41.06 95 SER A CA 1
ATOM 720 C C . SER A 1 95 ? 17.804 -0.462 -16.440 1.00 41.06 95 SER A C 1
ATOM 722 O O . SER A 1 95 ? 16.852 -1.129 -16.048 1.00 41.06 95 SER A O 1
ATOM 724 N N . PHE A 1 96 ? 17.720 0.856 -16.630 1.00 37.09 96 PHE A N 1
ATOM 725 C CA . PHE A 1 96 ? 16.532 1.476 -17.221 1.00 37.09 96 PHE A CA 1
ATOM 726 C C . PHE A 1 96 ? 16.936 1.922 -18.635 1.00 37.09 96 PHE A C 1
ATOM 728 O O . PHE A 1 96 ? 17.397 3.046 -18.829 1.00 37.09 96 PHE A O 1
ATOM 735 N N . ASP A 1 97 ? 16.876 1.023 -19.619 1.00 36.38 97 ASP A N 1
ATOM 736 C CA . ASP A 1 97 ? 17.160 1.379 -21.014 1.00 36.38 97 ASP A CA 1
ATOM 737 C C . ASP A 1 97 ? 15.954 2.104 -21.625 1.00 36.38 97 ASP A C 1
ATOM 739 O O . ASP A 1 97 ? 15.015 1.479 -22.114 1.00 36.38 97 ASP A O 1
ATOM 743 N N . PHE A 1 98 ? 15.987 3.438 -21.640 1.00 36.88 98 PHE A N 1
ATOM 744 C CA . PHE A 1 98 ? 15.160 4.241 -22.548 1.00 36.88 98 PHE A CA 1
ATOM 745 C C . PHE A 1 98 ? 16.025 4.824 -23.670 1.00 36.88 98 PHE A C 1
ATOM 747 O O . PHE A 1 98 ? 16.132 6.033 -23.871 1.00 36.88 98 PHE A O 1
ATOM 754 N N . SER A 1 99 ? 16.676 3.935 -24.415 1.00 35.56 99 SER A N 1
ATOM 755 C CA . SER A 1 99 ? 17.447 4.287 -25.606 1.00 35.56 99 SER A CA 1
ATOM 756 C C . SER A 1 99 ? 16.529 4.415 -26.828 1.00 35.56 99 SER A C 1
ATOM 758 O O . SER A 1 99 ? 16.677 3.640 -27.761 1.00 35.56 99 SER A O 1
ATOM 760 N N . SER A 1 100 ? 15.577 5.363 -26.830 1.00 38.94 100 SER A N 1
ATOM 761 C CA . SER A 1 100 ? 14.988 5.930 -28.066 1.00 38.94 100 SER A CA 1
ATOM 762 C C . SER A 1 100 ? 13.876 6.957 -27.790 1.00 38.94 100 SER A C 1
ATOM 764 O O . SER A 1 100 ? 12.697 6.674 -27.984 1.00 38.94 100 SER A O 1
ATOM 766 N N . VAL A 1 101 ? 14.236 8.192 -27.434 1.00 31.81 101 VAL A N 1
ATOM 767 C CA . VAL A 1 101 ? 13.450 9.367 -27.854 1.00 31.81 101 VAL A CA 1
ATOM 768 C C . VAL A 1 101 ? 14.395 10.306 -28.589 1.00 31.81 101 VAL A C 1
ATOM 770 O O . VAL A 1 101 ? 15.219 10.998 -27.998 1.00 31.81 101 VAL A O 1
ATOM 773 N N . SER A 1 102 ? 14.301 10.295 -29.920 1.00 43.16 102 SER A N 1
ATOM 774 C CA . SER A 1 102 ? 14.861 11.352 -30.753 1.00 43.16 102 SER A CA 1
ATOM 775 C C . SER A 1 102 ? 13.954 12.577 -30.623 1.00 43.16 102 SER A C 1
ATOM 777 O O . SER A 1 102 ? 12.949 12.701 -31.323 1.00 43.16 102 SER A O 1
ATOM 779 N N . GLY A 1 103 ? 14.282 13.468 -29.696 1.00 33.56 103 GLY A N 1
ATOM 780 C CA . GLY A 1 103 ? 13.669 14.785 -29.584 1.00 33.56 103 GLY A CA 1
ATOM 781 C C . GLY A 1 103 ? 14.768 15.831 -29.541 1.00 33.56 103 GLY A C 1
ATOM 782 O O . GLY A 1 103 ? 15.356 16.065 -28.493 1.00 33.56 103 GLY A O 1
ATOM 783 N N . SER A 1 104 ? 15.078 16.411 -30.699 1.00 46.00 104 SER A N 1
ATOM 784 C CA . SER A 1 104 ? 16.037 17.504 -30.848 1.00 46.00 104 SER A CA 1
ATOM 785 C C . SER A 1 104 ? 15.585 18.717 -30.030 1.00 46.00 104 SER A C 1
ATOM 787 O O . SER A 1 104 ? 14.571 19.329 -30.357 1.00 46.00 104 SER A O 1
ATOM 789 N N . TRP A 1 105 ? 16.352 19.096 -29.010 1.00 36.25 105 TRP A N 1
ATOM 790 C CA . TRP A 1 105 ? 16.327 20.445 -28.448 1.00 36.25 105 TRP A CA 1
ATOM 791 C C . TRP A 1 105 ? 17.773 20.873 -28.205 1.00 36.25 105 TRP A C 1
ATOM 793 O O . TRP A 1 105 ? 18.436 20.424 -27.271 1.00 36.25 105 TRP A O 1
ATOM 803 N N . SER A 1 106 ? 18.269 21.715 -29.102 1.00 38.84 106 SER A N 1
ATOM 804 C CA . SER A 1 106 ? 19.518 22.451 -28.964 1.00 38.84 106 SER A CA 1
ATOM 805 C C . SER A 1 106 ? 19.375 23.549 -27.906 1.00 38.84 106 SER A C 1
ATOM 807 O O . SER A 1 106 ? 18.345 24.212 -27.832 1.00 38.84 106 SER A O 1
ATOM 809 N N . ASP A 1 107 ? 20.451 23.749 -27.145 1.00 41.06 107 ASP A N 1
ATOM 810 C CA . ASP A 1 107 ? 20.743 24.917 -26.301 1.00 41.06 107 ASP A CA 1
ATOM 811 C C . ASP A 1 107 ? 20.250 24.888 -24.845 1.00 41.06 107 ASP A C 1
ATOM 813 O O . ASP A 1 107 ? 19.337 25.609 -24.459 1.00 41.06 107 ASP A O 1
ATOM 817 N N . PHE A 1 108 ? 20.974 24.151 -23.992 1.00 39.28 108 PHE A N 1
ATOM 818 C CA . PHE A 1 108 ? 21.374 24.650 -22.667 1.00 39.28 108 PHE A CA 1
ATOM 819 C C . PHE A 1 108 ? 22.828 24.240 -22.392 1.00 39.28 108 PHE A C 1
ATOM 821 O O . PHE A 1 108 ? 23.191 23.068 -22.461 1.00 39.28 108 PHE A O 1
ATOM 828 N N . GLY A 1 109 ? 23.673 25.245 -22.161 1.00 33.19 109 GLY A N 1
ATOM 829 C CA . GLY A 1 109 ? 25.125 25.129 -22.110 1.00 33.19 109 GLY A CA 1
ATOM 830 C C . GLY A 1 109 ? 25.683 24.263 -20.976 1.00 33.19 109 GLY A C 1
ATOM 831 O O . GLY A 1 109 ? 25.123 24.166 -19.890 1.00 33.19 109 GLY A O 1
ATOM 832 N N . SER A 1 110 ? 26.828 23.662 -21.298 1.00 46.12 110 SER A N 1
ATOM 833 C CA . SER A 1 110 ? 27.962 23.251 -20.465 1.00 46.12 110 SER A CA 1
ATOM 834 C C . SER A 1 110 ? 27.737 23.020 -18.961 1.00 46.12 110 SER A C 1
ATOM 836 O O . SER A 1 110 ? 27.514 23.947 -18.188 1.00 46.12 110 SER A O 1
ATOM 838 N N . SER A 1 111 ? 28.006 21.772 -18.548 1.00 45.69 111 SER A N 1
ATOM 839 C CA . SER A 1 111 ? 28.021 21.251 -17.165 1.00 45.69 111 SER A CA 1
ATOM 840 C C . SER A 1 111 ? 26.647 20.888 -16.573 1.00 45.69 111 SER A C 1
ATOM 842 O O . SER A 1 111 ? 26.343 21.152 -15.410 1.00 45.69 111 SER A O 1
ATOM 844 N N . GLY A 1 112 ? 25.792 20.270 -17.392 1.00 34.22 112 GLY A N 1
ATOM 845 C CA . GLY A 1 112 ? 24.426 19.888 -17.034 1.00 34.22 112 GLY A CA 1
ATOM 846 C C . GLY A 1 112 ? 24.321 18.478 -16.456 1.00 34.22 112 G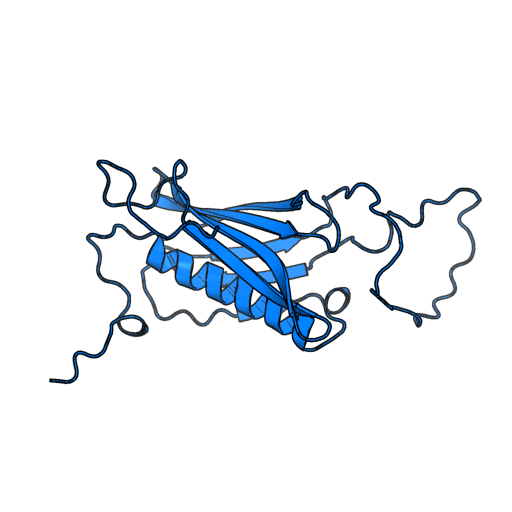LY A C 1
ATOM 847 O O . GLY A 1 112 ? 24.490 17.484 -17.153 1.00 34.22 112 GLY A O 1
ATOM 848 N N . SER A 1 113 ? 24.010 18.415 -15.168 1.00 45.88 113 SER A N 1
ATOM 849 C CA . SER A 1 113 ? 23.618 17.241 -14.391 1.00 45.88 113 SER A CA 1
ATOM 850 C C . SER A 1 113 ? 22.614 16.319 -15.113 1.00 45.88 113 SER A C 1
ATOM 852 O O . SER A 1 113 ? 21.422 16.608 -15.188 1.00 45.88 113 SER A O 1
ATOM 854 N N . TRP A 1 114 ? 23.078 15.150 -15.560 1.00 38.62 114 TRP A N 1
ATOM 855 C CA . TRP A 1 114 ? 22.228 14.068 -16.085 1.00 38.62 114 TRP A CA 1
ATOM 856 C C . TRP A 1 114 ? 21.445 13.314 -14.989 1.00 38.62 114 TRP A C 1
ATOM 858 O O . TRP A 1 114 ? 20.707 12.381 -15.286 1.00 38.62 114 TRP A O 1
ATOM 868 N N . GLY A 1 115 ? 21.563 13.716 -13.717 1.00 44.38 115 GLY A N 1
ATOM 869 C CA . GLY A 1 115 ? 20.848 13.094 -12.594 1.00 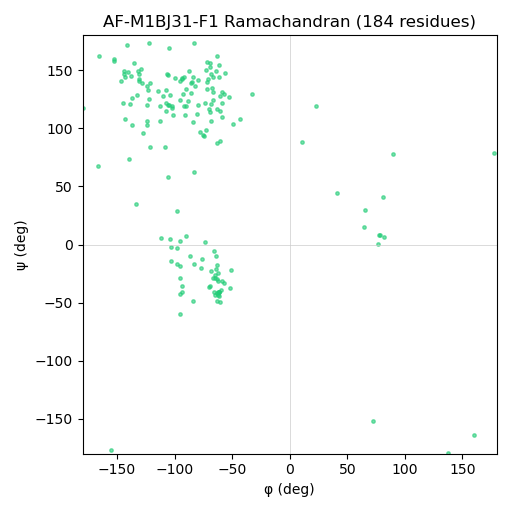44.38 115 GLY A CA 1
ATOM 870 C C . GLY A 1 115 ? 19.442 13.650 -12.334 1.00 44.38 115 GLY A C 1
ATOM 871 O O . GLY A 1 115 ? 18.707 13.080 -11.538 1.00 44.38 115 GLY A O 1
ATOM 872 N N . GLN A 1 116 ? 19.060 14.756 -12.983 1.00 43.81 116 GLN A N 1
ATOM 873 C CA . GLN A 1 116 ? 17.852 15.526 -12.635 1.00 43.81 116 GLN A CA 1
ATOM 874 C C . GLN A 1 116 ? 16.670 15.291 -13.595 1.00 43.81 116 GLN A C 1
ATOM 876 O O . GLN A 1 116 ? 15.549 15.697 -13.298 1.00 43.81 116 GLN A O 1
ATOM 881 N N . ILE A 1 117 ? 16.899 14.689 -14.770 1.00 42.53 117 ILE A N 1
ATOM 882 C CA . ILE A 1 117 ? 15.931 14.739 -15.887 1.00 42.53 117 ILE A CA 1
ATOM 883 C C . ILE A 1 117 ? 15.036 13.486 -15.985 1.00 42.53 117 ILE A C 1
ATOM 885 O O . ILE A 1 117 ? 13.969 13.562 -16.584 1.00 42.53 117 ILE A O 1
ATOM 889 N N . LEU A 1 118 ? 15.377 12.360 -15.345 1.00 43.62 118 LEU A N 1
ATOM 890 C CA . LEU A 1 118 ? 14.651 11.091 -15.551 1.00 43.62 118 LEU A CA 1
ATOM 891 C C . LEU A 1 118 ? 13.582 10.736 -14.497 1.00 43.62 118 LEU A C 1
ATOM 893 O O . LEU A 1 118 ? 12.882 9.743 -14.667 1.00 43.62 118 LEU A O 1
ATOM 897 N N . TYR A 1 119 ? 13.395 11.532 -13.437 1.00 51.28 119 TYR A N 1
ATOM 898 C CA . TYR A 1 119 ? 12.533 11.143 -12.302 1.00 51.28 119 TYR A CA 1
ATOM 899 C C . TYR A 1 119 ? 11.564 12.235 -11.827 1.00 51.28 119 TYR A C 1
ATOM 901 O O . TYR A 1 119 ? 11.266 12.342 -10.641 1.00 51.28 119 TYR A O 1
ATOM 909 N N . ARG A 1 120 ? 11.043 13.058 -12.744 1.00 55.94 120 ARG A N 1
ATOM 910 C CA . ARG A 1 120 ? 10.066 14.107 -12.415 1.00 55.94 120 ARG A CA 1
ATOM 911 C C . ARG A 1 120 ? 8.671 13.722 -12.915 1.00 55.94 120 ARG A C 1
ATOM 913 O O . ARG A 1 120 ? 8.445 13.678 -14.120 1.00 55.94 120 ARG A O 1
ATOM 920 N N . GLY A 1 121 ? 7.724 13.506 -11.999 1.00 68.06 121 GLY A N 1
ATOM 921 C CA . GLY A 1 121 ? 6.298 13.440 -12.333 1.00 68.06 121 GLY A CA 1
ATOM 922 C C . GLY A 1 121 ? 5.486 12.336 -11.653 1.00 68.06 121 GLY A C 1
ATOM 923 O O . GLY A 1 121 ? 5.982 11.542 -10.850 1.00 68.06 121 GLY A O 1
ATOM 924 N N . PHE A 1 122 ? 4.199 12.327 -12.009 1.00 75.38 122 PHE A N 1
ATOM 925 C CA . PHE A 1 122 ? 3.187 11.389 -11.536 1.00 75.38 122 PHE A CA 1
ATOM 926 C C . PHE A 1 122 ? 3.569 9.944 -11.869 1.00 75.38 122 PHE A C 1
ATOM 928 O O . PHE A 1 122 ? 3.692 9.587 -13.041 1.00 75.38 122 PHE A O 1
ATOM 935 N N . VAL A 1 123 ? 3.674 9.104 -10.840 1.00 83.44 123 VAL A N 1
ATOM 936 C CA . VAL A 1 123 ? 4.018 7.687 -10.997 1.00 83.44 123 VAL A CA 1
ATOM 937 C C . VAL A 1 123 ? 2.769 6.842 -11.038 1.00 83.44 123 VAL A C 1
ATOM 939 O O . VAL A 1 123 ? 2.512 6.160 -12.023 1.00 83.44 123 VAL A O 1
ATOM 942 N N . MET A 1 124 ? 1.978 6.894 -9.970 1.00 91.19 124 MET A N 1
ATOM 943 C CA . MET A 1 124 ? 0.740 6.140 -9.909 1.00 91.19 124 MET A CA 1
ATOM 944 C C . MET A 1 124 ? -0.288 6.791 -8.996 1.00 91.19 124 MET A C 1
ATOM 946 O O . MET A 1 124 ? 0.041 7.529 -8.065 1.00 91.19 124 MET A O 1
ATOM 950 N N . SER A 1 125 ? -1.549 6.431 -9.199 1.00 90.69 125 SER A N 1
ATOM 951 C CA . SER A 1 125 ? -2.586 6.596 -8.194 1.00 90.69 125 SER A CA 1
ATOM 952 C C . SER A 1 125 ? -3.532 5.411 -8.169 1.00 90.69 125 SER A C 1
ATOM 954 O O . SER A 1 125 ? -3.797 4.816 -9.208 1.00 90.69 125 SER A O 1
ATOM 956 N N . SER A 1 126 ? -4.059 5.108 -6.988 1.00 92.69 126 SER A N 1
ATOM 957 C CA . SER A 1 126 ? -5.120 4.132 -6.794 1.00 92.69 126 SER A CA 1
ATOM 958 C C . SER A 1 126 ? -6.232 4.713 -5.940 1.00 92.69 126 SER A C 1
ATOM 960 O O . SER A 1 126 ? -5.981 5.424 -4.964 1.00 92.69 126 SER A O 1
ATOM 962 N N . THR A 1 127 ? -7.474 4.380 -6.262 1.00 90.56 127 THR A N 1
ATOM 963 C CA . THR A 1 127 ? -8.596 4.624 -5.353 1.00 90.56 127 THR A CA 1
ATOM 964 C C . THR A 1 127 ? -8.712 3.477 -4.356 1.00 90.56 127 THR A C 1
ATOM 966 O O . THR A 1 127 ? -8.514 2.315 -4.703 1.00 90.56 127 THR A O 1
ATOM 969 N N . VAL A 1 128 ? -9.010 3.798 -3.099 1.00 89.06 128 VAL A N 1
ATOM 970 C CA . VAL A 1 128 ? -9.311 2.807 -2.059 1.00 89.06 128 VAL A CA 1
ATOM 971 C C . VAL A 1 128 ? -10.622 3.175 -1.387 1.00 89.06 128 VAL A C 1
ATOM 973 O O . VAL A 1 128 ? -10.899 4.353 -1.135 1.00 89.06 128 VAL A O 1
ATOM 976 N N . LYS A 1 129 ? -11.460 2.174 -1.109 1.00 86.94 129 LYS A N 1
ATOM 977 C CA . LYS A 1 129 ? -12.753 2.395 -0.454 1.00 86.94 129 LYS A CA 1
ATOM 978 C C . LYS A 1 129 ? -12.636 2.221 1.050 1.00 86.94 129 LYS A C 1
ATOM 980 O O . LYS A 1 129 ? -11.932 1.351 1.545 1.00 86.94 129 LYS A O 1
ATOM 985 N N . GLY A 1 130 ? -13.364 3.065 1.772 1.00 81.56 130 GLY A N 1
ATOM 986 C CA . GLY A 1 130 ? -13.543 2.909 3.204 1.00 81.56 130 GLY A CA 1
ATOM 987 C C . GLY A 1 130 ? -14.658 1.926 3.561 1.00 81.56 130 GLY A C 1
ATOM 988 O O . GLY A 1 130 ? -15.432 1.473 2.717 1.00 81.56 130 GLY A O 1
ATOM 989 N N . ASP A 1 131 ? -14.749 1.663 4.859 1.00 76.31 131 ASP A N 1
ATOM 990 C CA . ASP A 1 131 ? -15.849 0.946 5.518 1.00 76.31 131 ASP A CA 1
ATOM 991 C C . ASP A 1 131 ? -16.046 -0.547 5.158 1.00 76.31 131 ASP A C 1
ATOM 993 O O . ASP A 1 131 ? -17.164 -1.050 5.180 1.00 76.31 131 ASP A O 1
ATOM 997 N N . GLY A 1 132 ? -14.977 -1.275 4.805 1.00 66.75 132 GLY A N 1
ATOM 998 C CA . GLY A 1 132 ? -15.032 -2.727 4.547 1.00 66.75 132 GLY A CA 1
ATOM 999 C C . GLY A 1 132 ? -15.890 -3.103 3.334 1.00 66.75 132 GLY A C 1
ATOM 1000 O O . GLY A 1 132 ? -16.285 -4.257 3.159 1.00 66.75 132 GLY A O 1
ATOM 1001 N N . LYS A 1 133 ? -16.215 -2.113 2.498 1.00 72.12 133 LYS A N 1
ATOM 1002 C CA . LYS A 1 133 ? -16.958 -2.290 1.253 1.00 72.12 133 LYS A CA 1
ATOM 1003 C C . LYS A 1 133 ? -16.079 -3.025 0.245 1.00 72.12 133 LYS A C 1
ATOM 1005 O O . LYS A 1 133 ? -14.858 -2.886 0.265 1.00 72.12 133 LYS A O 1
ATOM 1010 N N . CYS A 1 134 ? -16.706 -3.756 -0.678 1.00 67.12 134 CYS A N 1
ATOM 1011 C CA . CYS A 1 134 ? -16.001 -4.306 -1.832 1.00 67.12 134 CYS A CA 1
ATOM 1012 C C . CYS A 1 134 ? -15.370 -3.146 -2.618 1.00 67.12 134 CYS A C 1
ATOM 1014 O O . CYS A 1 134 ? -16.062 -2.291 -3.199 1.00 67.12 134 CYS A O 1
ATOM 1016 N N . SER A 1 135 ? -14.048 -3.069 -2.551 1.00 71.88 135 SER A N 1
ATOM 1017 C CA . SER A 1 135 ?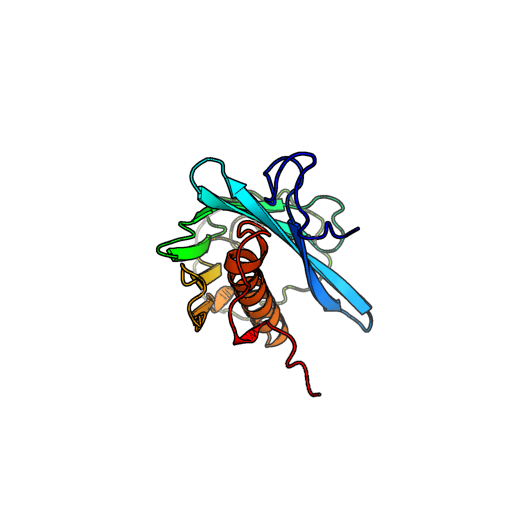 -13.254 -2.123 -3.308 1.00 71.88 135 SER A CA 1
ATOM 1018 C C . SER A 1 135 ? -12.989 -2.694 -4.694 1.00 71.88 135 SER A C 1
ATOM 1020 O O . SER A 1 135 ? -12.842 -3.895 -4.900 1.00 71.88 135 SER A O 1
ATOM 1022 N N . LYS A 1 136 ? -12.977 -1.793 -5.669 1.00 81.19 136 LYS A N 1
ATOM 1023 C CA . LYS A 1 136 ? -12.473 -2.054 -7.011 1.00 81.19 136 LYS A CA 1
ATOM 1024 C C . LYS A 1 136 ? -11.361 -1.029 -7.204 1.00 81.19 136 LYS A C 1
ATOM 1026 O O . LYS A 1 136 ? -11.687 0.079 -7.630 1.00 81.19 136 LYS A O 1
ATOM 1031 N N . PRO A 1 137 ? -10.133 -1.307 -6.725 1.00 82.62 137 PRO A N 1
ATOM 1032 C CA . PRO A 1 137 ? -9.049 -0.344 -6.821 1.00 82.62 137 PRO A CA 1
ATOM 1033 C C . PRO A 1 137 ? -8.757 -0.093 -8.299 1.00 82.62 137 PRO A C 1
ATOM 1035 O O . PRO A 1 137 ? -8.412 -1.008 -9.042 1.00 82.62 137 PRO A O 1
ATOM 1038 N N . GLU A 1 138 ? -8.962 1.145 -8.732 1.00 88.56 138 GLU A N 1
ATOM 1039 C CA . GLU A 1 138 ? -8.605 1.586 -10.077 1.00 88.56 138 GLU A CA 1
ATOM 1040 C C . GLU A 1 138 ? -7.192 2.151 -10.033 1.00 88.56 138 GLU A C 1
ATOM 1042 O O . GLU A 1 138 ? -6.947 3.109 -9.298 1.00 88.56 138 GLU A O 1
ATOM 1047 N N . VAL A 1 139 ? -6.280 1.548 -10.797 1.00 91.00 139 VAL A N 1
ATOM 1048 C CA . VAL A 1 139 ? -4.860 1.905 -10.815 1.00 91.00 139 VAL A CA 1
ATOM 1049 C C . VAL A 1 139 ? -4.553 2.673 -12.089 1.00 91.00 139 VAL A C 1
ATOM 1051 O O . VAL A 1 139 ? -4.714 2.160 -13.193 1.00 91.00 139 VAL A O 1
ATOM 1054 N N . VAL A 1 140 ? -4.079 3.902 -11.924 1.00 90.94 140 VAL A N 1
ATOM 1055 C CA . VAL A 1 140 ? -3.576 4.745 -13.010 1.00 90.94 140 VAL A CA 1
ATOM 1056 C C . VAL A 1 140 ? -2.073 4.860 -12.836 1.00 90.94 140 VAL A C 1
ATOM 1058 O O . VAL A 1 140 ? -1.627 5.232 -11.753 1.00 90.94 140 VAL A O 1
ATOM 1061 N N . VAL A 1 141 ? -1.304 4.562 -13.882 1.00 88.75 141 VAL A N 1
ATOM 1062 C CA . VAL A 1 141 ? 0.164 4.618 -13.865 1.00 88.75 141 VAL A CA 1
ATOM 1063 C C . VAL A 1 141 ? 0.642 5.536 -14.986 1.00 88.75 141 VAL A C 1
ATOM 1065 O O . VAL A 1 141 ? 0.108 5.499 -16.094 1.00 88.75 141 VAL A O 1
ATOM 1068 N N . GLY A 1 142 ? 1.619 6.393 -14.698 1.00 83.75 142 GLY A N 1
ATOM 1069 C CA . GLY A 1 142 ? 2.249 7.241 -15.703 1.00 83.75 142 GLY A CA 1
ATOM 1070 C C . GLY A 1 142 ? 3.029 6.390 -16.703 1.00 83.75 142 GLY A C 1
ATOM 1071 O O . GLY A 1 142 ? 3.910 5.634 -16.304 1.00 83.75 142 GLY A O 1
ATOM 1072 N N . ALA A 1 143 ? 2.736 6.529 -18.000 1.00 77.31 143 ALA A N 1
ATOM 1073 C CA . ALA A 1 143 ? 3.348 5.711 -19.054 1.00 77.31 143 ALA A CA 1
ATOM 1074 C C . ALA A 1 143 ? 4.886 5.796 -19.070 1.00 77.31 143 ALA A C 1
ATOM 1076 O O . ALA A 1 143 ? 5.557 4.806 -19.324 1.00 77.31 143 ALA A O 1
ATOM 1077 N N . GLN A 1 144 ? 5.446 6.955 -18.713 1.00 72.75 144 GLN A N 1
ATOM 1078 C CA . GLN A 1 144 ? 6.894 7.164 -18.600 1.00 72.75 144 GLN A CA 1
ATOM 1079 C C . GLN A 1 144 ? 7.571 6.306 -17.510 1.00 72.75 144 GLN A C 1
ATOM 1081 O O . GLN A 1 144 ? 8.787 6.163 -17.519 1.00 72.75 144 GLN A O 1
ATOM 1086 N N . HIS A 1 145 ? 6.797 5.752 -16.569 1.00 71.25 145 HIS A N 1
ATOM 1087 C CA . HIS A 1 145 ? 7.282 4.920 -15.463 1.00 71.25 145 HIS A CA 1
ATOM 1088 C C . HIS A 1 145 ? 7.022 3.419 -15.676 1.00 71.25 145 HIS A C 1
ATOM 1090 O O . HIS A 1 145 ? 7.287 2.626 -14.775 1.00 71.25 145 HIS A O 1
ATOM 1096 N N . VAL A 1 146 ? 6.497 3.022 -16.842 1.00 73.38 146 VAL A N 1
ATOM 1097 C CA . VAL A 1 146 ? 6.208 1.624 -17.187 1.00 73.38 146 VAL A CA 1
ATOM 1098 C C . VAL A 1 146 ? 6.935 1.282 -18.479 1.00 73.38 146 VAL A C 1
ATOM 1100 O O . VAL A 1 146 ? 6.519 1.704 -19.555 1.00 73.38 146 VAL A O 1
ATOM 1103 N N . SER A 1 147 ? 8.013 0.507 -18.376 1.00 70.94 147 SER A N 1
ATOM 1104 C CA . SER A 1 147 ? 8.754 0.018 -19.544 1.00 70.94 147 SER A CA 1
ATOM 1105 C C . SER A 1 147 ? 8.309 -1.386 -19.964 1.00 70.94 147 SER A C 1
ATOM 1107 O O . SER A 1 147 ? 8.329 -1.717 -21.149 1.00 70.94 147 SER A O 1
ATOM 1109 N N . CYS A 1 148 ? 7.838 -2.191 -19.007 1.00 73.12 148 CYS A N 1
ATOM 1110 C CA . CYS A 1 148 ? 7.347 -3.547 -19.239 1.00 73.12 148 CYS A CA 1
ATOM 1111 C C . CYS A 1 148 ? 6.115 -3.896 -18.386 1.00 73.12 148 CYS A C 1
ATOM 1113 O O . CYS A 1 148 ? 5.703 -3.157 -17.488 1.00 73.12 148 CYS A O 1
ATOM 1115 N N . SER A 1 149 ? 5.501 -5.047 -18.667 1.00 79.31 149 SER A N 1
ATOM 1116 C CA . SER A 1 149 ? 4.313 -5.523 -17.942 1.00 79.31 149 SER A CA 1
ATOM 1117 C C . SER A 1 149 ? 4.582 -5.786 -16.455 1.00 79.31 149 SER A C 1
ATOM 1119 O O . SER A 1 149 ? 3.711 -5.600 -15.607 1.00 79.31 149 SER A O 1
ATOM 1121 N N . GLU A 1 150 ? 5.816 -6.157 -16.135 1.00 80.06 150 GLU A N 1
ATOM 1122 C CA . GLU A 1 150 ? 6.314 -6.451 -14.803 1.00 80.06 150 GLU A CA 1
ATOM 1123 C C . GLU A 1 150 ? 6.416 -5.173 -13.957 1.00 80.06 150 GLU A C 1
ATOM 1125 O O . GLU A 1 150 ? 6.088 -5.205 -12.770 1.00 80.06 150 GLU A O 1
ATOM 1130 N N . ASP A 1 151 ? 6.791 -4.037 -14.566 1.00 75.50 151 ASP A N 1
ATOM 1131 C CA . ASP A 1 151 ? 6.740 -2.719 -13.911 1.00 75.50 151 ASP A CA 1
ATOM 1132 C C . ASP A 1 151 ? 5.303 -2.379 -13.505 1.00 75.50 151 ASP A C 1
ATOM 1134 O O . ASP A 1 151 ? 5.033 -2.010 -12.361 1.00 75.50 151 ASP A O 1
ATOM 1138 N N . ALA A 1 152 ? 4.359 -2.532 -14.441 1.00 83.88 152 ALA A N 1
ATOM 1139 C CA . ALA A 1 152 ? 2.949 -2.252 -14.186 1.00 83.88 152 ALA A CA 1
ATOM 1140 C C . ALA A 1 152 ? 2.389 -3.153 -13.077 1.00 83.88 152 ALA A C 1
ATOM 1142 O O . ALA A 1 152 ? 1.654 -2.684 -12.203 1.00 83.88 152 ALA A O 1
ATOM 1143 N N . ALA A 1 153 ? 2.772 -4.433 -13.074 1.00 88.38 153 ALA A N 1
ATOM 1144 C CA . ALA A 1 153 ? 2.360 -5.389 -12.056 1.00 88.38 153 ALA A CA 1
ATOM 1145 C C . ALA A 1 153 ? 2.792 -4.955 -10.645 1.00 88.38 153 ALA A C 1
ATOM 1147 O O . ALA A 1 153 ? 1.999 -5.079 -9.712 1.00 88.38 153 ALA A O 1
ATOM 1148 N N . ALA A 1 154 ? 3.988 -4.382 -10.477 1.00 88.62 154 ALA A N 1
ATOM 1149 C CA . ALA A 1 154 ? 4.452 -3.895 -9.176 1.00 88.62 154 ALA A CA 1
ATOM 1150 C C . ALA A 1 154 ? 3.544 -2.785 -8.606 1.00 88.62 154 ALA A C 1
ATOM 1152 O O . ALA A 1 154 ? 3.190 -2.814 -7.423 1.00 88.62 154 ALA A O 1
ATOM 1153 N N . PHE A 1 155 ? 3.082 -1.854 -9.449 1.00 89.75 155 PHE A N 1
ATOM 1154 C CA . PHE A 1 155 ? 2.131 -0.810 -9.044 1.00 89.75 155 PHE A CA 1
ATOM 1155 C C . PHE A 1 155 ? 0.735 -1.363 -8.736 1.00 89.75 155 PHE A C 1
ATOM 1157 O O . PHE A 1 155 ? 0.082 -0.902 -7.797 1.00 89.75 155 PHE A O 1
ATOM 1164 N N . VAL A 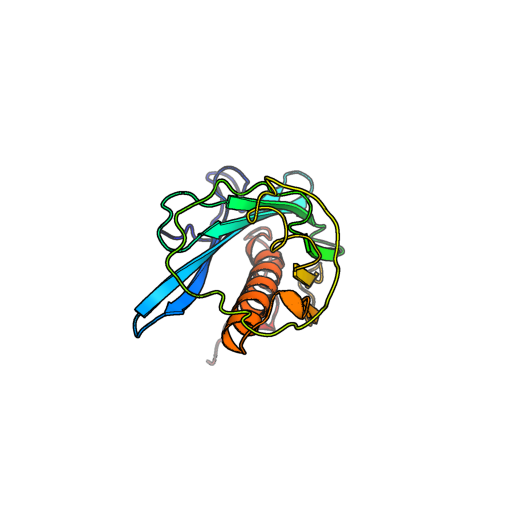1 156 ? 0.282 -2.380 -9.475 1.00 92.38 156 VAL A N 1
ATOM 1165 C CA . VAL A 1 156 ? -0.981 -3.078 -9.183 1.00 92.38 156 VAL A CA 1
ATOM 1166 C C . VAL A 1 156 ? -0.902 -3.810 -7.843 1.00 92.38 156 VAL A C 1
ATOM 1168 O O . VAL A 1 156 ? -1.821 -3.705 -7.030 1.00 92.38 156 VAL A O 1
ATOM 1171 N N . VAL A 1 157 ? 0.210 -4.495 -7.564 1.00 93.62 157 VAL A N 1
ATOM 1172 C CA . VAL A 1 157 ? 0.454 -5.144 -6.268 1.00 93.62 157 VAL A CA 1
ATOM 1173 C C . VAL A 1 157 ? 0.485 -4.109 -5.143 1.00 93.62 157 VAL A C 1
ATOM 1175 O O . VAL A 1 157 ? -0.116 -4.336 -4.094 1.00 93.62 157 VAL A O 1
ATOM 1178 N N . LEU A 1 158 ? 1.110 -2.947 -5.358 1.00 93.56 158 LEU A N 1
ATOM 1179 C CA . LEU A 1 158 ? 1.118 -1.855 -4.382 1.00 93.56 158 LEU A CA 1
ATOM 1180 C C . LEU A 1 158 ? -0.287 -1.317 -4.095 1.00 93.56 158 LEU A C 1
ATOM 1182 O O . LEU A 1 158 ? -0.645 -1.110 -2.934 1.00 93.56 158 LEU A O 1
ATOM 1186 N N . ALA A 1 159 ? -1.101 -1.128 -5.133 1.00 93.50 159 ALA A N 1
ATOM 1187 C CA . ALA A 1 159 ? -2.493 -0.722 -4.990 1.00 93.50 159 ALA A CA 1
ATOM 1188 C C . ALA A 1 159 ? -3.317 -1.758 -4.208 1.00 93.50 159 ALA A C 1
ATOM 1190 O O . ALA A 1 159 ? -4.049 -1.393 -3.286 1.00 93.50 159 ALA A O 1
ATOM 1191 N N . ALA A 1 160 ? -3.153 -3.047 -4.519 1.00 92.88 160 ALA A N 1
ATOM 1192 C CA . ALA A 1 160 ? -3.807 -4.136 -3.800 1.00 92.88 160 ALA A CA 1
ATOM 1193 C C . ALA A 1 160 ? -3.359 -4.205 -2.330 1.00 92.88 160 ALA A C 1
ATOM 1195 O O . ALA A 1 160 ? -4.190 -4.354 -1.438 1.00 92.88 160 ALA A O 1
ATOM 1196 N N . ALA A 1 161 ? -2.065 -4.030 -2.053 1.00 93.81 161 ALA A N 1
ATOM 1197 C CA . ALA A 1 161 ? -1.531 -3.984 -0.694 1.00 93.81 161 ALA A CA 1
ATOM 1198 C C . ALA A 1 161 ? -2.114 -2.809 0.111 1.00 93.81 161 ALA A C 1
ATOM 1200 O O . ALA A 1 161 ? -2.470 -2.966 1.282 1.00 93.81 161 ALA A O 1
ATOM 1201 N N . MET A 1 162 ? -2.268 -1.639 -0.515 1.00 93.31 162 MET A N 1
ATOM 1202 C CA . MET A 1 162 ? -2.901 -0.479 0.113 1.00 93.31 162 MET A CA 1
ATOM 1203 C C . MET A 1 162 ? -4.388 -0.726 0.397 1.00 93.31 162 MET A C 1
ATOM 1205 O O . MET A 1 162 ? -4.878 -0.381 1.473 1.00 93.31 162 MET A O 1
ATOM 1209 N N . ASP A 1 163 ? -5.096 -1.371 -0.530 1.00 91.44 163 ASP A N 1
ATOM 1210 C CA . ASP A 1 163 ? -6.491 -1.761 -0.339 1.00 91.44 163 ASP A CA 1
ATOM 1211 C C . ASP A 1 163 ? -6.663 -2.760 0.814 1.00 91.44 163 ASP A C 1
ATOM 1213 O O . ASP A 1 163 ? -7.457 -2.530 1.721 1.00 91.44 163 ASP A O 1
ATOM 1217 N N . LEU A 1 164 ? -5.855 -3.822 0.852 1.00 90.69 164 LEU A N 1
ATOM 1218 C CA . LEU A 1 164 ? -5.874 -4.801 1.942 1.00 90.69 164 LEU A CA 1
ATOM 1219 C C . LEU A 1 164 ? -5.503 -4.171 3.290 1.00 90.69 164 LEU A C 1
ATOM 1221 O O . LEU A 1 164 ? -6.036 -4.566 4.327 1.00 90.69 164 LEU A O 1
ATOM 1225 N N . SER A 1 165 ? -4.642 -3.151 3.292 1.00 91.88 165 SER A N 1
ATOM 1226 C CA . SER A 1 165 ? -4.273 -2.414 4.507 1.00 91.88 165 SER A CA 1
ATOM 1227 C C . SER A 1 165 ? -5.452 -1.643 5.114 1.00 91.88 165 SER A C 1
ATOM 1229 O O . SER A 1 165 ? -5.510 -1.482 6.334 1.00 91.88 165 SER A O 1
ATOM 1231 N N . MET A 1 166 ? -6.430 -1.216 4.304 1.00 89.50 166 MET A N 1
ATOM 1232 C CA . MET A 1 166 ? -7.660 -0.571 4.794 1.00 89.50 166 MET A CA 1
ATOM 1233 C C . MET A 1 166 ? -8.527 -1.509 5.637 1.00 89.50 166 MET A C 1
ATOM 1235 O O . MET A 1 166 ? -9.278 -1.036 6.496 1.00 89.50 166 MET A O 1
ATOM 1239 N N . ASP A 1 167 ? -8.413 -2.817 5.410 1.00 86.75 167 ASP A N 1
ATOM 1240 C CA . ASP A 1 167 ? -9.100 -3.844 6.187 1.00 86.75 167 ASP A CA 1
ATOM 1241 C C . ASP A 1 167 ? -8.214 -4.389 7.313 1.00 86.75 167 ASP A C 1
ATOM 1243 O O . ASP A 1 167 ? -8.676 -4.504 8.447 1.00 86.75 167 ASP A O 1
ATOM 1247 N N . ALA A 1 168 ? -6.929 -4.638 7.047 1.00 87.69 168 ALA A N 1
ATOM 1248 C CA . ALA A 1 168 ? -5.987 -5.196 8.019 1.00 87.69 168 ALA A CA 1
ATOM 1249 C C . ALA A 1 168 ? -5.687 -4.254 9.199 1.00 87.69 168 ALA A C 1
ATOM 1251 O O . ALA A 1 168 ? -5.395 -4.711 10.302 1.00 87.69 168 ALA A O 1
ATOM 1252 N N . CYS A 1 169 ? -5.775 -2.936 8.997 1.00 87.25 169 CYS A N 1
ATOM 1253 C CA . CYS A 1 169 ? -5.617 -1.953 10.070 1.00 87.25 169 CYS A CA 1
ATOM 1254 C C . CYS A 1 169 ? -6.933 -1.587 10.770 1.00 87.25 169 CYS A C 1
ATOM 1256 O O . CYS A 1 169 ? -6.938 -0.675 11.602 1.00 87.25 169 CYS A O 1
ATOM 1258 N N . ARG A 1 170 ? -8.057 -2.258 10.477 1.00 81.75 170 ARG A N 1
ATOM 1259 C CA . ARG A 1 170 ? -9.257 -2.120 11.315 1.00 81.75 170 ARG A CA 1
ATOM 1260 C C . ARG A 1 170 ? -8.977 -2.640 12.722 1.00 81.75 170 ARG A C 1
ATOM 1262 O O . ARG A 1 170 ? -8.008 -3.350 12.975 1.00 81.75 170 ARG A O 1
ATOM 1269 N N . SER A 1 171 ? -9.835 -2.254 13.665 1.00 73.06 171 SER A N 1
ATOM 1270 C CA . SER A 1 171 ? -9.797 -2.868 14.992 1.00 73.06 171 SER A CA 1
ATOM 1271 C C . SER A 1 171 ? -9.968 -4.376 14.823 1.00 73.06 171 SER A C 1
ATOM 1273 O O . SER A 1 171 ? -10.927 -4.785 14.181 1.00 73.06 171 SER A O 1
ATOM 1275 N N . PHE A 1 172 ? -9.099 -5.195 15.411 1.00 71.44 172 PHE A N 1
ATOM 1276 C CA . PHE A 1 172 ? -9.169 -6.662 15.327 1.00 71.44 172 PHE A CA 1
ATOM 1277 C C . PHE A 1 172 ? -10.438 -7.243 15.977 1.00 71.44 172 PHE A C 1
ATOM 1279 O O . PHE A 1 172 ? -10.755 -8.412 15.800 1.00 71.44 172 PHE A O 1
ATOM 1286 N N . SER A 1 173 ? -11.196 -6.419 16.705 1.00 63.59 173 SER A N 1
ATOM 1287 C CA . SER A 1 173 ? -12.550 -6.741 17.163 1.00 63.59 173 SER A CA 1
ATOM 1288 C C . SER A 1 173 ? -13.621 -6.631 16.067 1.00 63.59 173 SER A C 1
ATOM 1290 O O . SER A 1 173 ? -14.755 -7.051 16.279 1.00 63.59 173 SER A O 1
ATOM 1292 N N . GLN A 1 174 ? -13.298 -6.026 14.922 1.00 65.00 174 GLN A N 1
ATOM 1293 C CA . GLN A 1 174 ? -14.187 -5.904 13.775 1.00 65.00 174 GLN A CA 1
ATOM 1294 C C . GLN A 1 174 ? -13.948 -7.044 12.797 1.00 65.00 174 GLN A C 1
ATOM 1296 O O . GLN A 1 174 ? -12.829 -7.485 12.552 1.00 65.00 174 GLN A O 1
ATOM 1301 N N . THR A 1 175 ? -15.038 -7.501 12.207 1.00 65.50 175 THR A N 1
ATOM 1302 C CA . THR A 1 175 ? -15.025 -8.559 11.214 1.00 65.50 175 THR A CA 1
ATOM 1303 C C . THR A 1 175 ? -14.431 -8.067 9.892 1.00 65.50 175 THR A C 1
ATOM 1305 O O . THR A 1 175 ? -14.826 -7.007 9.405 1.00 65.50 175 THR A O 1
ATOM 1308 N N . LEU A 1 176 ? -13.524 -8.842 9.286 1.00 69.44 176 LEU A N 1
ATOM 1309 C CA . LEU A 1 176 ? -13.053 -8.582 7.919 1.00 69.44 176 LEU A CA 1
ATOM 1310 C C . LEU A 1 176 ? -14.217 -8.655 6.917 1.00 69.44 176 LEU A C 1
ATOM 1312 O O . LEU A 1 176 ? -15.219 -9.341 7.152 1.00 69.44 176 LEU A O 1
ATOM 1316 N N . ARG A 1 177 ? -14.083 -7.959 5.780 1.00 70.25 177 ARG A N 1
ATOM 1317 C CA . ARG A 1 177 ? -15.074 -8.003 4.694 1.00 70.25 177 ARG A CA 1
ATOM 1318 C C . ARG A 1 177 ? -15.305 -9.438 4.220 1.00 70.25 177 ARG A C 1
ATOM 1320 O O . ARG A 1 177 ? -14.381 -10.246 4.228 1.00 70.25 177 ARG A O 1
ATOM 1327 N N . LYS A 1 178 ? -16.533 -9.744 3.787 1.00 68.19 178 LYS A N 1
ATOM 1328 C CA . LYS A 1 178 ? -16.965 -11.112 3.432 1.00 68.19 178 LYS A CA 1
ATOM 1329 C C . LYS A 1 178 ? -16.027 -11.804 2.435 1.00 68.19 178 LYS A C 1
ATOM 1331 O O . LYS A 1 178 ? -15.736 -12.973 2.627 1.00 68.19 178 LYS A O 1
ATOM 1336 N N . GLU A 1 179 ? -15.493 -11.056 1.474 1.00 70.69 179 GLU A N 1
ATOM 1337 C CA . GLU A 1 179 ? -14.565 -11.550 0.443 1.00 70.69 179 GLU A CA 1
ATOM 1338 C C . GLU A 1 179 ? -13.212 -12.054 0.982 1.00 70.69 179 GLU A C 1
ATOM 1340 O O . GLU A 1 179 ? -12.518 -12.792 0.295 1.00 70.69 179 GLU A O 1
ATOM 1345 N N . LEU A 1 180 ? -12.802 -11.636 2.188 1.00 64.44 180 LEU A N 1
ATOM 1346 C CA . LEU A 1 180 ? -11.526 -12.030 2.811 1.00 64.44 180 LEU A CA 1
ATOM 1347 C C . LEU A 1 180 ? -11.693 -13.090 3.905 1.00 64.44 180 LEU A C 1
ATOM 1349 O O . LEU A 1 180 ? -10.711 -13.503 4.521 1.00 64.44 180 LEU A O 1
ATOM 1353 N N . ARG A 1 181 ? -12.928 -13.497 4.205 1.00 71.31 181 ARG A N 1
ATOM 1354 C CA . ARG A 1 181 ? -13.192 -14.529 5.211 1.00 71.31 181 ARG A CA 1
ATOM 1355 C C . ARG A 1 181 ? -13.000 -15.887 4.546 1.00 71.31 181 ARG A C 1
ATOM 1357 O O . ARG A 1 181 ? -13.470 -16.089 3.429 1.00 71.31 181 ARG A O 1
ATOM 1364 N N . GLN A 1 182 ? -12.335 -16.817 5.230 1.00 63.59 182 GLN A N 1
ATOM 1365 C CA . GLN A 1 182 ? -12.352 -18.210 4.794 1.00 63.59 182 GLN A CA 1
ATOM 1366 C C . GLN A 1 182 ? -13.807 -18.682 4.761 1.00 63.59 182 GLN A C 1
ATOM 1368 O O . GLN A 1 182 ? -14.578 -18.426 5.688 1.00 63.59 182 GLN A O 1
ATOM 1373 N N . SER A 1 183 ? -14.197 -19.310 3.656 1.00 54.12 183 SER A N 1
ATOM 1374 C CA 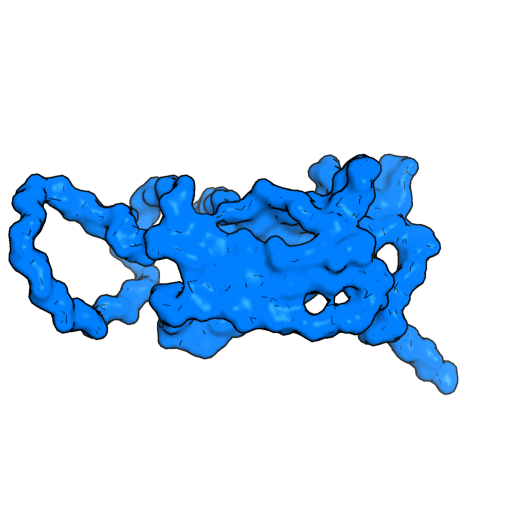. SER A 1 183 ? -15.435 -20.070 3.614 1.00 54.12 183 SER A CA 1
ATOM 1375 C C . SER A 1 183 ? -15.204 -21.271 4.520 1.00 54.12 183 SER A C 1
ATOM 1377 O O . SER A 1 183 ? -14.441 -22.160 4.150 1.00 54.12 183 SER A O 1
ATOM 1379 N N . ASP A 1 184 ? -15.805 -21.285 5.708 1.00 51.41 184 ASP A N 1
ATOM 1380 C CA . ASP A 1 184 ? -15.937 -22.521 6.474 1.00 51.41 184 ASP A CA 1
ATOM 1381 C C . ASP A 1 184 ? -16.817 -23.458 5.630 1.00 51.41 184 ASP A C 1
ATOM 1383 O O . ASP A 1 184 ? -18.045 -23.425 5.707 1.00 51.41 184 ASP A O 1
ATOM 1387 N N . GLN A 1 185 ? -16.200 -24.220 4.723 1.00 45.38 185 GLN A N 1
ATOM 1388 C CA . GLN A 1 185 ? -16.838 -25.386 4.130 1.00 45.38 185 GLN A CA 1
ATOM 1389 C C . GLN A 1 185 ? -16.860 -26.457 5.217 1.00 45.38 185 GLN A C 1
ATOM 1391 O O . GLN A 1 185 ? -15.846 -27.102 5.483 1.00 45.38 185 GLN A O 1
ATOM 1396 N N . VAL A 1 186 ? -18.014 -26.568 5.874 1.00 40.00 186 VAL A N 1
ATOM 1397 C CA . VAL A 1 186 ? -18.420 -27.740 6.660 1.00 40.00 186 VAL A CA 1
ATOM 1398 C C . VAL A 1 186 ? -18.977 -28.791 5.712 1.00 40.00 186 VAL A C 1
ATOM 1400 O O . VAL A 1 186 ? -19.736 -28.396 4.795 1.00 40.00 186 VAL A O 1
#

Solvent-accessible surface area (backbone atoms only — not comparable to full-atom values): 11454 Å² total; per-residue (Å²): 136,79,42,66,73,42,56,36,93,98,47,54,31,15,27,78,93,47,39,15,42,47,76,42,67,38,83,49,98,94,45,75,41,70,45,31,38,42,35,35,15,29,41,94,87,59,28,37,33,38,36,36,27,40,35,52,89,95,52,94,62,65,46,77,64,43,75,53,72,41,41,38,66,74,22,49,76,51,71,43,53,39,67,83,64,87,76,80,90,72,79,97,79,80,88,82,83,76,91,80,76,96,71,95,76,87,86,81,77,88,90,73,72,83,85,72,76,86,60,70,44,67,41,37,36,26,42,37,57,19,67,64,50,92,62,78,68,51,76,47,66,32,67,94,71,44,92,48,73,67,51,49,48,51,55,52,51,50,44,50,52,54,46,51,43,57,54,62,32,36,48,72,88,53,8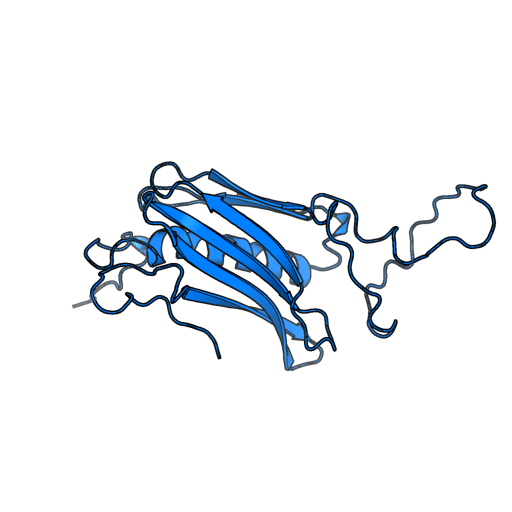2,72,37,76,92,77,50,81,78,83,83,124

pLDDT: mean 74.25, std 19.58, range [31.81, 95.5]

Foldseek 3Di:
DFQALQADVPFLFFAPVRWGKDFFWFDDPNDTDTQKMKTWTQDPVRWIWIWIWGDDPPDPDTHTQDTDTAHQAAFFKDWGFQQPDDDDDDDPDDDPDPPDDPDDDDDDDDDDDPRNPLRGTTAKMWTEGHDLDDDDIDIDGDPSQDPDPRSVVSSVVVSVVVNVSSQSRPRNVDDHRPVPDDDPPD

Mean predicted aligned error: 12.0 Å

Secondary structure (DSSP, 8-state):
-PPP--PPTT-SS--TTS-EEEEEEEEETTEEEEEEEEEEEE-TTSEEEEEEEE--TT-SSPEEEEEEEEETTTBEEEEEE-TT-------S-S---------------S---TTSSSS-SEEEEEEE-STT------EEE-GGG-SSHHHHHHHHHHHHHHHHHHHHTS-TTSPPPGGGS-----

Radius of gyration: 19.2 Å; Cα contacts (8 Å, |Δi|>4): 311; chains: 1; bounding box: 46×53×56 Å

Sequence (186 aa):
MVTPFVPSQGSNKVSRSNPGAWLILRPDQGTWKPWGRLQAWLEISGKLGYRFEIIPDGANDAITLVNSTISTKNGGKFSIDISNVAIPMASAHSSFDFSSVSGSWSDFGSSGSWGQILYRGFVMSSTVKGDGKCSKPEVVVGAQHVSCSEDAAAFVVLAAAMDLSMDACRSFSQTLRKELRQSDQV

InterPro domains:
  IPR010410 Protein of unknown function DUF1005 [PF06219] (1-181)
  IPR010410 Protein of unknown function DUF1005 [PTHR31317] (1-185)

Nearest PDB structures (foldseek):
  4qtq-assembly1_A  TM=7.586E-01  e=2.013E+00  Xanthomonas citri pv. citri str. 306
  2qkd-assembly1_A  TM=4.789E-01  e=2.694E+00  Mus musculus

Organism: Solanum tuberosum (NCBI:txid4113)